Protein AF-A0A8S3J493-F1 (afdb_monomer_lite)

pLDDT: mean 73.33, std 16.97, range [24.48, 92.94]

Sequence (224 aa):
ELPTYNHQNNSNTEHECLQCDEYFSLINILFYLLFDLIEYDICEIYDKKTYRSTLIEEDYFNQFIRRKTIQTNNFDSIKLVIYLIELIELHRSKCHSKKEIFHLNENQIFHSIENFLQHIILKANDLNKERISICLNVMELCLLFVKEKEACIQQMALFLAKLCEENSTYLHLFLFDENLLPDIRLLLINELVWKKFNIKFASTANVIEFFDHIEVKELLFVIK

Foldseek 3Di:
DQPLDQVVPPDPDDDDDPVLVVLLVVLVLLLQVLLQLLCCQLLVVPVDDDGSHPVCVDPVNVVVSVVCVVDDRDCVVNVVSLVVNVVSVVSSVSHDDDDQRDPDDLVVSLVSLLVSLVSLVVDPDPCSLVSNLSSLLVLVVSLVRDDPSVVSLLVLLLSLLVVCVVPVVCVCSALPRPSHDLSSNVSNVVSCVVVVNDDDDPDPVSVCVSCVPPPDPDDDDDDD

Organism: NCBI:txid392030

Structure (mmCIF, N/CA/C/O backbone):
data_AF-A0A8S3J493-F1
#
_entry.id   AF-A0A8S3J493-F1
#
loop_
_atom_site.group_PDB
_atom_site.id
_atom_site.type_symbol
_atom_site.label_atom_id
_atom_site.label_alt_id
_atom_site.label_comp_id
_atom_site.label_asym_id
_atom_site.label_entity_id
_atom_site.label_seq_id
_atom_site.pdbx_PDB_ins_code
_atom_site.Cartn_x
_atom_site.Cartn_y
_atom_site.Cartn_z
_atom_site.occupancy
_atom_site.B_iso_or_equiv
_atom_site.auth_seq_id
_atom_site.auth_comp_id
_atom_site.auth_asym_id
_atom_site.auth_atom_id
_atom_site.pdbx_PDB_model_num
ATOM 1 N N . GLU A 1 1 ? -2.120 -3.137 -28.895 1.00 31.14 1 GLU A N 1
ATOM 2 C CA . GLU A 1 1 ? -1.601 -4.503 -28.685 1.00 31.14 1 GLU A CA 1
ATOM 3 C C . GLU A 1 1 ? -0.285 -4.379 -27.939 1.00 31.14 1 GLU A C 1
ATOM 5 O O . GLU A 1 1 ? 0.588 -3.658 -28.406 1.00 31.14 1 GLU A O 1
ATOM 10 N N . LEU A 1 2 ? -0.176 -4.950 -26.737 1.00 33.41 2 LEU A N 1
ATOM 11 C CA . LEU A 1 2 ? 1.106 -4.980 -26.030 1.00 33.41 2 LEU A CA 1
ATOM 12 C C . LEU A 1 2 ? 2.021 -5.973 -26.762 1.00 33.41 2 LEU A C 1
ATOM 14 O O . LEU A 1 2 ? 1.567 -7.085 -27.041 1.00 33.41 2 LEU A O 1
ATOM 18 N N . PRO A 1 3 ? 3.266 -5.604 -27.101 1.00 39.00 3 PRO A N 1
ATOM 19 C CA . PRO A 1 3 ? 4.121 -6.442 -27.929 1.00 39.00 3 PRO A CA 1
ATOM 20 C C . PRO A 1 3 ? 4.446 -7.736 -27.176 1.00 39.00 3 PRO A C 1
ATOM 22 O O . PRO A 1 3 ? 5.176 -7.716 -26.195 1.00 39.00 3 PRO A O 1
ATOM 25 N N . THR A 1 4 ? 3.918 -8.879 -27.613 1.00 42.81 4 THR A N 1
ATOM 26 C CA . THR A 1 4 ? 4.254 -10.223 -27.100 1.00 42.81 4 THR A CA 1
ATOM 27 C C . THR A 1 4 ? 5.627 -10.680 -27.603 1.00 42.81 4 THR A C 1
ATOM 29 O O . THR A 1 4 ? 5.788 -11.800 -28.088 1.00 42.81 4 THR A O 1
ATOM 32 N N . TYR A 1 5 ? 6.606 -9.778 -27.597 1.00 48.00 5 TYR A N 1
ATOM 33 C CA . TYR A 1 5 ? 7.904 -10.014 -28.203 1.00 48.00 5 TYR A CA 1
ATOM 34 C C . TYR A 1 5 ? 8.687 -10.975 -27.304 1.00 48.00 5 TYR A C 1
ATOM 36 O O . TYR A 1 5 ? 9.151 -10.606 -26.232 1.00 48.00 5 TYR A O 1
ATOM 44 N N . ASN A 1 6 ? 8.837 -12.229 -27.729 1.00 47.62 6 ASN A N 1
ATOM 45 C CA . ASN A 1 6 ? 9.866 -13.097 -27.167 1.00 47.62 6 ASN A CA 1
ATOM 46 C C . ASN A 1 6 ? 11.219 -12.462 -27.516 1.00 47.62 6 ASN A C 1
ATOM 48 O O . ASN A 1 6 ? 11.681 -12.561 -28.653 1.00 47.62 6 ASN A O 1
ATOM 52 N N . HIS A 1 7 ? 11.857 -11.795 -26.553 1.00 53.34 7 HIS A N 1
ATOM 53 C CA . HIS A 1 7 ? 13.115 -11.056 -26.739 1.00 53.34 7 HIS A CA 1
ATOM 54 C C . HIS A 1 7 ? 14.352 -11.960 -26.944 1.00 53.34 7 HIS A C 1
ATOM 56 O O . HIS A 1 7 ? 15.486 -11.508 -26.809 1.00 53.34 7 HIS A O 1
ATOM 62 N N . GLN A 1 8 ? 14.156 -13.226 -27.330 1.00 49.25 8 GLN A N 1
ATOM 63 C CA . GLN A 1 8 ? 15.213 -14.223 -27.527 1.00 49.25 8 GLN A CA 1
ATOM 64 C C . GLN A 1 8 ? 16.168 -13.906 -28.690 1.00 49.25 8 GLN A C 1
ATOM 66 O O . GLN A 1 8 ? 17.255 -14.467 -28.745 1.00 49.25 8 GLN A O 1
ATOM 71 N N . ASN A 1 9 ? 15.812 -12.993 -29.601 1.00 44.09 9 ASN A N 1
ATOM 72 C CA . ASN A 1 9 ? 16.600 -12.741 -30.815 1.00 44.09 9 ASN A CA 1
ATOM 73 C C . ASN A 1 9 ? 17.610 -11.586 -30.721 1.00 44.09 9 ASN A C 1
ATOM 75 O O . ASN A 1 9 ? 18.335 -11.358 -31.684 1.00 44.09 9 ASN A O 1
ATOM 79 N N . ASN A 1 10 ? 17.704 -10.890 -29.581 1.00 44.66 10 ASN A N 1
ATOM 80 C CA . ASN A 1 10 ? 18.718 -9.847 -29.357 1.00 44.66 10 ASN A CA 1
ATOM 81 C C . ASN A 1 10 ? 19.823 -10.293 -28.382 1.00 44.66 10 ASN A C 1
ATOM 83 O O . ASN A 1 10 ? 20.535 -9.459 -27.828 1.00 44.66 10 ASN A O 1
ATOM 87 N N . SER A 1 11 ? 19.987 -11.602 -28.162 1.00 44.09 11 SER A N 1
ATOM 88 C CA . SER A 1 11 ? 21.056 -12.141 -27.321 1.00 44.09 11 SER A CA 1
ATOM 89 C C . SER A 1 11 ? 22.368 -12.251 -28.100 1.00 44.09 11 SER A C 1
ATOM 91 O O . SER A 1 11 ? 22.789 -13.341 -28.494 1.00 44.09 11 SER A O 1
ATOM 93 N N . ASN A 1 12 ? 23.050 -11.127 -28.294 1.00 41.56 12 ASN A N 1
ATOM 94 C CA . ASN A 1 12 ? 24.500 -11.185 -28.400 1.00 41.56 12 ASN A CA 1
ATOM 95 C C . ASN A 1 12 ? 25.038 -11.233 -26.967 1.00 41.56 12 ASN A C 1
ATOM 97 O O . ASN A 1 12 ? 24.948 -10.246 -26.249 1.00 41.56 12 ASN A O 1
ATOM 101 N N . THR A 1 13 ? 25.565 -12.400 -26.578 1.00 42.59 13 THR A N 1
ATOM 102 C CA . THR A 1 13 ? 26.434 -12.639 -25.406 1.00 42.59 13 THR A CA 1
ATOM 103 C C . THR A 1 13 ? 25.872 -12.254 -24.032 1.00 42.59 13 THR A C 1
ATOM 105 O O . THR A 1 13 ? 25.928 -11.090 -23.688 1.00 42.59 13 THR A O 1
ATOM 108 N N . GLU A 1 14 ? 25.417 -13.238 -23.242 1.00 47.53 14 GLU A N 1
ATOM 109 C CA . GLU A 1 14 ? 25.361 -13.320 -21.754 1.00 47.53 14 GLU A CA 1
ATOM 110 C C . GLU A 1 14 ? 25.018 -12.102 -20.851 1.00 47.53 14 GLU A C 1
ATOM 112 O O . GLU A 1 14 ? 24.881 -12.285 -19.645 1.00 47.53 14 GLU A O 1
ATOM 117 N N . HIS A 1 15 ? 24.766 -10.895 -21.346 1.00 48.38 15 HIS A N 1
ATOM 118 C CA . HIS A 1 15 ? 24.596 -9.699 -20.530 1.00 48.38 15 HIS A CA 1
ATOM 119 C C . HIS A 1 15 ? 23.489 -8.790 -21.085 1.00 48.38 15 HIS A C 1
ATOM 121 O O . HIS A 1 15 ? 23.549 -8.326 -22.214 1.00 48.38 15 HIS A O 1
ATOM 127 N N . GLU A 1 16 ? 22.493 -8.569 -20.220 1.00 51.97 16 GLU A N 1
ATOM 128 C CA . GLU A 1 16 ? 21.589 -7.406 -20.136 1.00 51.97 16 GLU A CA 1
ATOM 129 C C . GLU A 1 16 ? 20.671 -7.094 -21.338 1.00 51.97 16 GLU A C 1
ATOM 131 O O . GLU A 1 16 ? 21.074 -6.692 -22.424 1.00 51.97 16 GLU A O 1
ATOM 136 N N . CYS A 1 17 ? 19.361 -7.258 -21.115 1.00 60.38 17 CYS A N 1
ATOM 137 C CA . CYS A 1 17 ? 18.324 -6.851 -22.057 1.00 60.38 17 CYS A CA 1
ATOM 138 C C . CYS A 1 17 ? 17.954 -5.387 -21.784 1.00 60.38 17 CYS A C 1
ATOM 140 O O . CYS A 1 17 ? 17.287 -5.109 -20.792 1.00 60.38 17 CYS A O 1
ATOM 142 N N . LEU A 1 18 ? 18.311 -4.484 -22.702 1.00 62.09 18 LEU A N 1
ATOM 143 C CA . LEU A 1 18 ? 18.031 -3.040 -22.613 1.00 62.09 18 LEU A CA 1
ATOM 144 C C . LEU A 1 18 ? 16.560 -2.712 -22.283 1.00 62.09 18 LEU A C 1
ATOM 146 O O . LEU A 1 18 ? 16.281 -1.810 -21.503 1.00 62.09 18 LEU A O 1
ATOM 150 N N . GLN A 1 19 ? 15.607 -3.472 -22.831 1.00 64.06 19 GLN A N 1
ATOM 151 C CA . GLN A 1 19 ? 14.174 -3.270 -22.564 1.00 64.06 19 GLN A CA 1
ATOM 152 C C . GLN A 1 19 ? 13.766 -3.706 -21.147 1.00 64.06 19 GLN A C 1
ATOM 154 O O . GLN A 1 19 ? 12.846 -3.136 -20.565 1.00 64.06 19 GLN A O 1
ATOM 159 N N . CYS A 1 20 ? 14.463 -4.678 -20.551 1.00 64.38 20 CYS A N 1
ATOM 160 C CA . CYS A 1 20 ? 14.268 -5.027 -19.143 1.00 64.38 20 CYS A CA 1
ATOM 161 C C . CYS A 1 20 ? 14.754 -3.905 -18.213 1.00 64.38 20 CYS A C 1
ATOM 163 O O . CYS A 1 20 ? 14.105 -3.651 -17.198 1.00 64.38 20 CYS A O 1
ATOM 165 N N . ASP A 1 21 ? 15.833 -3.211 -18.580 1.00 67.50 21 ASP A N 1
ATOM 166 C CA . ASP A 1 21 ? 16.354 -2.066 -17.822 1.00 67.50 21 ASP A CA 1
ATOM 167 C C . ASP A 1 21 ? 15.419 -0.843 -17.928 1.00 67.50 21 ASP A C 1
ATOM 169 O O . ASP A 1 21 ? 15.235 -0.094 -16.965 1.00 67.50 21 ASP A O 1
ATOM 173 N N . GLU A 1 22 ? 14.739 -0.674 -19.067 1.00 74.69 22 GLU A N 1
ATOM 174 C CA . GLU A 1 22 ? 13.685 0.334 -19.237 1.00 74.69 22 GLU A CA 1
ATOM 175 C C . GLU A 1 22 ? 12.462 0.049 -18.349 1.00 74.69 22 GLU A C 1
ATOM 177 O O . GLU A 1 22 ? 11.992 0.952 -17.651 1.00 74.69 22 GLU A O 1
ATOM 182 N N . TYR A 1 23 ? 11.972 -1.200 -18.302 1.00 77.06 23 TYR A N 1
ATOM 183 C CA . TYR A 1 23 ? 10.888 -1.585 -17.383 1.00 77.06 23 TYR A CA 1
ATOM 184 C C . TYR A 1 23 ? 11.272 -1.364 -15.925 1.00 77.06 23 TYR A C 1
ATOM 186 O O . TYR A 1 23 ? 10.460 -0.890 -15.130 1.00 77.06 23 TYR A O 1
ATOM 194 N N . PHE A 1 24 ? 12.515 -1.691 -15.586 1.00 76.19 24 PHE A N 1
ATOM 195 C CA . PHE A 1 24 ? 13.071 -1.484 -14.262 1.00 76.19 24 PHE A CA 1
ATOM 196 C C . PHE A 1 24 ? 13.031 -0.002 -13.852 1.00 76.19 24 PHE A C 1
ATOM 198 O O . PHE A 1 24 ? 12.500 0.346 -12.795 1.00 76.19 24 PHE A O 1
ATOM 205 N N . SER A 1 25 ? 13.559 0.886 -14.697 1.00 79.81 25 SER A N 1
ATOM 206 C CA . SER A 1 25 ? 13.574 2.329 -14.432 1.00 79.81 25 SER A CA 1
ATOM 207 C C . SER A 1 25 ? 12.153 2.885 -14.295 1.00 79.81 25 SER A C 1
ATOM 209 O O . SER A 1 25 ? 11.841 3.609 -13.346 1.00 79.81 25 SER A O 1
ATOM 211 N N . LEU A 1 26 ? 11.256 2.460 -15.190 1.00 84.50 26 LEU A N 1
ATOM 212 C CA . LEU A 1 26 ? 9.867 2.899 -15.207 1.00 84.50 26 LEU A CA 1
ATOM 213 C C . LEU A 1 26 ? 9.105 2.484 -13.941 1.00 84.50 26 LEU A C 1
ATOM 215 O O . LEU A 1 26 ? 8.405 3.311 -13.361 1.00 84.50 26 LEU A O 1
ATOM 219 N N . ILE A 1 27 ? 9.271 1.242 -13.471 1.00 85.00 27 ILE A N 1
ATOM 220 C CA . ILE A 1 27 ? 8.643 0.767 -12.227 1.00 85.00 27 ILE A CA 1
ATOM 221 C C . ILE A 1 27 ? 9.075 1.631 -11.034 1.00 85.00 27 ILE A C 1
ATOM 223 O O . ILE A 1 27 ? 8.221 2.059 -10.259 1.00 85.00 27 ILE A O 1
ATOM 227 N N . ASN A 1 28 ? 10.367 1.950 -10.899 1.00 85.25 28 ASN A N 1
ATOM 228 C CA . ASN A 1 28 ? 10.846 2.780 -9.786 1.00 85.25 28 ASN A CA 1
ATOM 229 C C . ASN A 1 28 ? 10.252 4.197 -9.821 1.00 85.25 28 ASN A C 1
ATOM 231 O O . ASN A 1 28 ? 9.813 4.710 -8.791 1.00 85.25 28 ASN A O 1
ATOM 235 N N . ILE A 1 29 ? 10.187 4.815 -11.004 1.00 87.31 29 ILE A N 1
ATOM 236 C CA . ILE A 1 29 ? 9.569 6.137 -11.186 1.00 87.31 29 ILE A CA 1
ATOM 237 C C . ILE A 1 29 ? 8.088 6.103 -10.785 1.00 87.31 29 ILE A C 1
ATOM 239 O O . ILE A 1 29 ? 7.609 7.018 -10.109 1.00 87.31 29 ILE A O 1
ATOM 243 N N . LEU A 1 30 ? 7.371 5.043 -11.169 1.00 90.06 30 LEU A N 1
ATOM 244 C CA . LEU A 1 30 ? 5.959 4.872 -10.840 1.00 90.06 30 LEU A CA 1
ATOM 245 C C . LEU A 1 30 ? 5.731 4.626 -9.347 1.00 90.06 30 LEU A C 1
ATOM 247 O O . LEU A 1 30 ? 4.798 5.200 -8.797 1.00 90.06 30 LEU A O 1
ATOM 251 N N . PHE A 1 31 ? 6.583 3.859 -8.662 1.00 90.56 31 PHE A N 1
ATOM 252 C CA . PHE A 1 31 ? 6.486 3.700 -7.205 1.00 90.56 31 PHE A CA 1
ATOM 253 C C . PHE A 1 31 ? 6.774 5.002 -6.456 1.00 90.56 31 PHE A C 1
ATOM 255 O O . PHE A 1 31 ? 6.063 5.332 -5.508 1.00 90.56 31 PHE A O 1
ATOM 262 N N . TYR A 1 32 ? 7.756 5.792 -6.898 1.00 90.38 32 TYR A N 1
ATOM 263 C CA . TYR A 1 32 ? 7.973 7.120 -6.325 1.00 90.38 32 TYR A CA 1
ATOM 264 C C . TYR A 1 32 ? 6.779 8.045 -6.545 1.00 90.38 32 TYR A C 1
ATOM 266 O O . TYR A 1 32 ? 6.365 8.730 -5.610 1.00 90.38 32 TYR A O 1
ATOM 274 N N . LEU A 1 33 ? 6.194 8.029 -7.747 1.00 90.88 33 LEU A N 1
ATOM 275 C CA . LEU A 1 33 ? 4.974 8.780 -8.034 1.00 90.88 33 LEU A CA 1
ATOM 276 C C . LEU A 1 33 ? 3.822 8.311 -7.138 1.00 90.88 33 LEU A C 1
ATOM 278 O O . LEU A 1 33 ? 3.127 9.137 -6.557 1.00 90.88 33 LEU A O 1
ATOM 282 N N . LEU A 1 34 ? 3.650 6.999 -6.980 1.00 92.56 34 LEU A N 1
ATOM 283 C CA . LEU A 1 34 ? 2.621 6.400 -6.138 1.00 92.56 34 LEU A CA 1
ATOM 284 C C . LEU A 1 34 ? 2.755 6.849 -4.679 1.00 92.56 34 LEU A C 1
ATOM 286 O O . LEU A 1 34 ? 1.776 7.298 -4.092 1.00 92.56 34 LEU A O 1
ATOM 290 N N . PHE A 1 35 ? 3.956 6.788 -4.102 1.00 92.25 35 PHE A N 1
ATOM 291 C CA . PHE A 1 35 ? 4.201 7.225 -2.723 1.00 92.25 35 PHE A CA 1
ATOM 292 C C . PHE A 1 35 ? 3.969 8.719 -2.535 1.00 92.25 35 PHE A C 1
ATOM 294 O O . PHE A 1 35 ? 3.393 9.134 -1.532 1.00 92.25 35 PHE A O 1
ATOM 301 N N . ASP A 1 36 ? 4.363 9.532 -3.509 1.00 90.00 36 ASP A N 1
ATOM 302 C CA . ASP A 1 36 ? 4.110 10.965 -3.458 1.00 90.00 36 ASP A CA 1
ATOM 303 C C . ASP A 1 36 ? 2.620 11.304 -3.561 1.00 90.00 36 ASP A C 1
ATOM 305 O O . ASP A 1 36 ? 2.148 12.183 -2.840 1.00 90.00 36 ASP A O 1
ATOM 309 N N . LEU A 1 37 ? 1.874 10.589 -4.408 1.00 89.12 37 LEU A N 1
ATOM 310 C CA . LEU A 1 37 ? 0.423 10.722 -4.506 1.00 89.12 37 LEU A CA 1
ATOM 311 C C . LEU A 1 37 ? -0.274 10.241 -3.234 1.00 89.12 37 LEU A C 1
ATOM 313 O O . LEU A 1 37 ? -1.229 10.876 -2.813 1.00 89.12 37 LEU A O 1
ATOM 317 N N . ILE A 1 38 ? 0.193 9.176 -2.579 1.00 91.12 38 ILE A N 1
ATOM 318 C CA . ILE A 1 38 ? -0.368 8.731 -1.294 1.00 91.12 38 ILE A CA 1
ATOM 319 C C . ILE A 1 38 ? -0.135 9.790 -0.214 1.00 91.12 38 ILE A C 1
ATOM 321 O O . ILE A 1 38 ? -1.069 10.155 0.498 1.00 91.12 38 ILE A O 1
ATOM 325 N N . GLU A 1 39 ? 1.072 10.341 -0.098 1.00 89.44 39 GLU A N 1
ATOM 326 C CA . GLU A 1 39 ? 1.326 11.419 0.866 1.00 89.44 39 GLU A CA 1
ATOM 327 C C . GLU A 1 39 ? 0.429 12.631 0.615 1.00 89.44 39 GLU A C 1
ATOM 329 O O . GLU A 1 39 ? -0.121 13.205 1.555 1.00 89.44 39 GLU A O 1
ATOM 334 N N . TYR A 1 40 ? 0.244 12.998 -0.650 1.00 85.31 40 TYR A N 1
ATOM 335 C CA . TYR A 1 40 ? -0.552 14.156 -1.018 1.00 85.31 40 TYR A CA 1
ATOM 336 C C . TYR A 1 40 ? -2.067 13.913 -0.898 1.00 85.31 40 TYR A C 1
ATOM 338 O O . TYR A 1 40 ? -2.759 14.691 -0.254 1.00 85.31 40 TYR A O 1
ATOM 346 N N . ASP A 1 41 ? -2.596 12.841 -1.488 1.00 82.00 41 ASP A N 1
ATOM 347 C CA . ASP A 1 41 ? -4.039 12.583 -1.616 1.00 82.00 41 ASP A CA 1
ATOM 348 C C . ASP A 1 41 ? -4.635 11.827 -0.422 1.00 82.00 41 ASP A C 1
ATOM 350 O O . ASP A 1 41 ? -5.795 12.036 -0.066 1.00 82.00 41 ASP A O 1
ATOM 354 N N . ILE A 1 42 ? -3.870 10.908 0.171 1.00 87.31 42 ILE A N 1
ATOM 355 C CA . ILE A 1 42 ? -4.347 10.017 1.239 1.00 87.31 42 ILE A CA 1
ATOM 356 C C . ILE A 1 42 ? -3.965 10.592 2.602 1.00 87.31 42 ILE A C 1
ATOM 358 O O . ILE A 1 42 ? -4.807 10.691 3.498 1.00 87.31 42 ILE A O 1
ATOM 362 N N . CYS A 1 43 ? -2.703 11.003 2.753 1.00 87.50 43 CYS A N 1
ATOM 363 C CA . CYS A 1 43 ? -2.197 11.582 3.996 1.00 87.50 43 CYS A CA 1
ATOM 364 C C . CYS A 1 43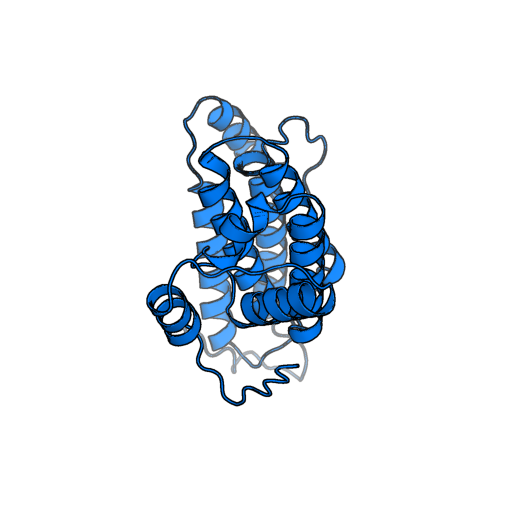 ? -2.452 13.095 4.088 1.00 87.50 43 CYS A C 1
ATOM 366 O O . CYS A 1 43 ? -2.334 13.656 5.177 1.00 87.50 43 CYS A O 1
ATOM 368 N N . GLU A 1 44 ? -2.854 13.749 2.991 1.00 83.25 44 GLU A N 1
ATOM 369 C CA . GLU A 1 44 ? -3.135 15.193 2.889 1.00 83.25 44 GLU A CA 1
ATOM 370 C C . GLU A 1 44 ? -1.943 16.071 3.322 1.00 83.25 44 GLU A C 1
ATOM 372 O O . GLU A 1 44 ? -2.102 17.080 4.015 1.00 83.25 44 GLU A O 1
ATOM 377 N N . ILE A 1 45 ? -0.728 15.661 2.954 1.00 84.00 45 ILE A N 1
ATOM 378 C CA . ILE A 1 45 ? 0.518 16.393 3.211 1.00 84.00 45 ILE A CA 1
ATOM 379 C C . ILE A 1 45 ? 0.729 17.393 2.065 1.00 84.00 45 ILE A C 1
ATOM 381 O O . ILE A 1 45 ? 1.469 17.152 1.110 1.00 84.00 45 ILE A O 1
ATOM 385 N N . TYR A 1 46 ? 0.017 18.518 2.134 1.00 77.38 46 TYR A N 1
ATOM 386 C CA . TYR A 1 46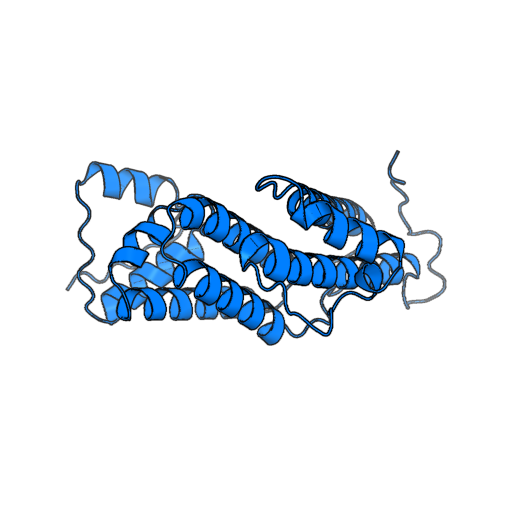 ? -0.025 19.515 1.056 1.00 77.38 46 TYR A CA 1
ATOM 387 C C . TYR A 1 46 ? 1.156 20.496 1.048 1.00 77.38 46 TYR A C 1
ATOM 389 O O . TYR A 1 46 ? 1.397 21.162 0.044 1.00 77.38 46 TYR A O 1
ATOM 397 N N . ASP A 1 47 ? 1.890 20.609 2.153 1.00 75.12 47 ASP A N 1
ATOM 398 C CA . ASP A 1 47 ? 3.013 21.534 2.356 1.00 75.12 47 ASP A CA 1
ATOM 399 C C . ASP A 1 47 ? 4.379 20.930 1.986 1.00 75.12 47 ASP A C 1
ATOM 401 O O . ASP A 1 47 ? 5.442 21.479 2.300 1.00 75.12 47 ASP A O 1
ATOM 405 N N . LYS A 1 48 ? 4.357 19.800 1.279 1.00 75.38 48 LYS A N 1
ATOM 406 C CA . LYS A 1 48 ? 5.547 19.087 0.835 1.00 75.38 48 LYS A CA 1
ATOM 407 C C . LYS A 1 48 ? 6.393 19.936 -0.117 1.00 75.38 48 LYS A C 1
ATOM 409 O O . LYS A 1 48 ? 5.926 20.418 -1.146 1.00 75.38 48 LYS A O 1
ATOM 414 N N . LYS A 1 49 ? 7.674 20.094 0.232 1.00 73.19 49 LYS A N 1
ATOM 415 C CA . LYS A 1 49 ? 8.637 20.928 -0.513 1.00 73.19 49 LYS A CA 1
ATOM 416 C C . LYS A 1 49 ? 9.374 20.187 -1.626 1.00 73.19 49 LYS A C 1
ATOM 418 O O . LYS A 1 49 ? 9.871 20.829 -2.542 1.00 73.19 49 LYS A O 1
ATOM 423 N N . THR A 1 50 ? 9.484 18.868 -1.516 1.00 80.88 50 THR A N 1
ATOM 424 C CA . THR A 1 50 ? 10.298 18.029 -2.404 1.00 80.88 50 THR A CA 1
ATOM 425 C C . THR A 1 50 ? 9.584 16.712 -2.642 1.00 80.88 50 THR A C 1
ATOM 427 O O . THR A 1 50 ? 9.258 16.021 -1.676 1.00 80.88 50 THR A O 1
ATOM 430 N N . TYR A 1 51 ? 9.353 16.368 -3.905 1.00 84.94 51 TYR A N 1
ATOM 431 C CA . TYR A 1 51 ? 8.770 15.095 -4.322 1.00 84.94 51 TYR A CA 1
ATOM 432 C C . TYR A 1 51 ? 9.875 14.065 -4.586 1.00 84.94 51 TYR A C 1
ATOM 434 O O . TYR A 1 51 ? 10.999 14.430 -4.918 1.00 84.94 51 TYR A O 1
ATOM 442 N N . ARG A 1 52 ? 9.581 12.777 -4.375 1.00 87.12 52 ARG A N 1
ATOM 443 C CA . ARG A 1 52 ? 10.487 11.676 -4.738 1.00 87.12 52 ARG A CA 1
ATOM 444 C C . ARG A 1 52 ? 10.492 11.477 -6.253 1.00 87.12 52 ARG A C 1
ATOM 446 O O . ARG A 1 52 ? 11.522 11.166 -6.839 1.00 87.12 52 ARG A O 1
ATOM 453 N N . SER A 1 53 ? 9.321 11.616 -6.869 1.00 85.62 53 SER A N 1
ATOM 454 C CA . SER A 1 53 ? 9.111 11.455 -8.295 1.00 85.62 53 SER A CA 1
ATOM 455 C C . SER A 1 53 ? 9.529 12.708 -9.044 1.00 85.62 53 SER A C 1
ATOM 457 O O . SER A 1 53 ? 8.980 13.791 -8.836 1.00 85.62 53 SER A O 1
ATOM 459 N N . THR A 1 54 ? 10.432 12.524 -9.999 1.00 82.44 54 THR A N 1
ATOM 460 C CA . THR A 1 54 ? 10.814 13.561 -10.959 1.00 82.44 54 THR A CA 1
ATOM 461 C C . THR A 1 54 ? 9.658 13.958 -11.877 1.00 82.44 54 THR A C 1
ATOM 463 O O . THR A 1 54 ? 9.647 15.075 -12.380 1.00 82.44 54 THR A O 1
ATOM 466 N N . LEU A 1 55 ? 8.651 13.090 -12.057 1.00 81.75 55 LEU A N 1
ATOM 467 C CA . LEU A 1 55 ? 7.476 13.397 -12.878 1.00 81.75 55 LEU A CA 1
ATOM 468 C C . LEU A 1 55 ? 6.661 14.553 -12.293 1.00 81.75 55 LEU A C 1
ATOM 470 O O . LEU A 1 55 ? 6.090 15.335 -13.043 1.00 81.75 55 LEU A O 1
ATOM 474 N N . ILE A 1 56 ? 6.619 14.699 -10.964 1.00 77.19 56 ILE A N 1
ATOM 475 C CA . ILE A 1 56 ? 5.849 15.773 -10.322 1.00 77.19 56 ILE A CA 1
ATOM 476 C C . ILE A 1 56 ? 6.500 17.144 -10.531 1.00 77.19 56 ILE A C 1
ATOM 478 O O . ILE A 1 56 ? 5.804 18.158 -10.584 1.00 77.19 56 ILE A O 1
ATOM 482 N N . GLU A 1 57 ? 7.821 17.184 -10.692 1.00 70.00 57 GLU A N 1
ATOM 483 C CA . GLU A 1 57 ? 8.556 18.426 -10.929 1.00 70.00 57 GLU A CA 1
ATOM 484 C C . GLU A 1 57 ? 8.277 19.020 -12.322 1.00 70.00 57 GLU A C 1
ATOM 486 O O . GLU A 1 57 ? 8.568 20.193 -12.557 1.00 70.00 57 GLU A O 1
ATOM 491 N N . GLU A 1 58 ? 7.634 18.271 -13.222 1.00 69.25 58 GLU A N 1
ATOM 492 C CA . GLU A 1 58 ? 7.194 18.771 -14.521 1.00 69.25 58 GLU A CA 1
ATOM 493 C C . GLU A 1 58 ? 5.995 19.731 -14.404 1.00 69.25 58 GLU A C 1
ATOM 495 O O . GLU A 1 58 ? 5.055 19.524 -13.629 1.00 69.25 58 GLU A O 1
ATOM 500 N N . ASP A 1 59 ? 5.975 20.779 -15.237 1.00 65.31 59 ASP A N 1
ATOM 501 C CA . ASP A 1 59 ? 4.920 21.807 -15.240 1.00 65.31 59 ASP A CA 1
ATOM 502 C C . ASP A 1 59 ? 3.506 21.225 -15.384 1.00 65.31 59 ASP A C 1
ATOM 504 O O . ASP A 1 59 ? 2.547 21.752 -14.809 1.00 65.31 59 ASP A O 1
ATOM 508 N N . TYR A 1 60 ? 3.366 20.128 -16.132 1.00 68.31 60 TYR A N 1
ATOM 509 C CA . TYR A 1 60 ? 2.094 19.435 -16.310 1.00 68.31 60 TYR A CA 1
ATOM 510 C C . TYR A 1 60 ? 1.574 18.838 -14.995 1.00 68.31 60 TYR A C 1
ATOM 512 O O . TYR A 1 60 ? 0.428 19.094 -14.617 1.00 68.31 60 TYR A O 1
ATOM 520 N N . PHE A 1 61 ? 2.409 18.092 -14.268 1.00 69.12 61 PHE A N 1
ATOM 521 C CA . PHE A 1 61 ? 2.011 17.458 -13.012 1.00 69.12 61 PHE A CA 1
ATOM 522 C C . PHE A 1 61 ? 1.847 18.476 -11.884 1.00 69.12 61 PHE A C 1
ATOM 524 O O . PHE A 1 61 ? 0.887 18.393 -11.119 1.00 69.12 61 PHE A O 1
ATOM 531 N N . ASN A 1 62 ? 2.687 19.510 -11.840 1.00 70.56 62 ASN A N 1
ATOM 532 C CA . ASN A 1 62 ? 2.494 20.634 -10.927 1.00 70.56 62 ASN A CA 1
ATOM 533 C C . ASN A 1 62 ? 1.136 21.320 -11.143 1.00 70.56 62 ASN A C 1
ATOM 535 O O . ASN A 1 62 ? 0.437 21.650 -10.182 1.00 70.56 62 ASN A O 1
ATOM 539 N N . GLN A 1 63 ? 0.720 21.519 -12.398 1.00 70.38 63 GLN A N 1
ATOM 540 C CA . GLN A 1 63 ? -0.616 22.035 -12.700 1.00 70.38 63 GLN A CA 1
ATOM 541 C C . GLN A 1 63 ? -1.723 21.042 -12.342 1.00 70.38 63 GLN A C 1
ATOM 543 O O . GLN A 1 63 ? -2.760 21.470 -11.837 1.00 70.38 63 GLN A O 1
ATOM 548 N N . PHE A 1 64 ? -1.519 19.747 -12.583 1.00 71.00 64 PHE A N 1
ATOM 549 C CA . PHE A 1 64 ? -2.461 18.695 -12.208 1.00 71.00 64 PHE A CA 1
ATOM 550 C C . PHE A 1 64 ? -2.732 18.700 -10.697 1.00 71.00 64 PHE A C 1
ATOM 552 O O . PHE A 1 64 ? -3.883 18.848 -10.289 1.00 71.00 64 PHE A O 1
ATOM 559 N N . ILE A 1 65 ? -1.679 18.671 -9.873 1.00 69.75 65 ILE A N 1
ATOM 560 C CA . ILE A 1 65 ? -1.768 18.736 -8.407 1.00 69.75 65 ILE A CA 1
ATOM 561 C C . ILE A 1 65 ? -2.458 20.034 -7.965 1.00 69.75 65 ILE A C 1
ATOM 563 O O . ILE A 1 65 ? -3.415 20.005 -7.189 1.00 69.75 65 ILE A O 1
ATOM 567 N N . ARG A 1 66 ? -2.051 21.186 -8.521 1.00 69.31 66 ARG A N 1
ATOM 568 C CA . ARG A 1 66 ? -2.663 22.488 -8.196 1.00 69.31 66 ARG A CA 1
ATOM 569 C C . ARG A 1 66 ? -4.153 22.537 -8.527 1.00 69.31 66 ARG A C 1
ATOM 571 O O . ARG A 1 66 ? -4.918 23.089 -7.744 1.00 69.31 66 ARG A O 1
ATOM 578 N N . ARG A 1 67 ? -4.585 21.960 -9.652 1.00 66.50 67 ARG A N 1
ATOM 579 C CA . ARG A 1 67 ? -6.007 21.907 -10.039 1.00 66.50 67 ARG A CA 1
ATOM 580 C C . ARG A 1 67 ? -6.801 20.925 -9.179 1.00 66.50 67 ARG A C 1
ATOM 582 O O . ARG A 1 67 ? -7.989 21.149 -8.967 1.00 66.50 67 ARG A O 1
ATOM 589 N N . LYS A 1 68 ? -6.160 19.877 -8.657 1.00 63.44 68 LYS A N 1
ATOM 590 C CA . LYS A 1 68 ? -6.811 18.852 -7.834 1.00 63.44 68 LYS A CA 1
ATOM 591 C C . LYS A 1 68 ? -7.239 19.36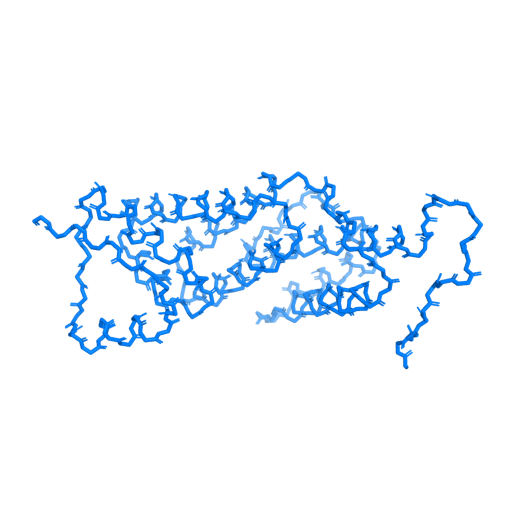0 -6.458 1.00 63.44 68 LYS A C 1
ATOM 593 O O . LYS A 1 68 ? -8.265 18.910 -5.967 1.00 63.44 68 LYS A O 1
ATOM 598 N N . THR A 1 69 ? -6.567 20.375 -5.901 1.00 56.12 69 THR A N 1
ATOM 599 C CA . THR A 1 69 ? -7.031 21.066 -4.672 1.00 56.12 69 THR A CA 1
ATOM 600 C C . THR A 1 69 ? -8.464 21.615 -4.772 1.00 56.12 69 THR A C 1
ATOM 602 O O . THR A 1 69 ? -9.065 21.961 -3.759 1.00 56.12 69 THR A O 1
ATOM 605 N N . ILE A 1 70 ? -9.025 21.677 -5.986 1.00 55.25 70 ILE A N 1
ATOM 606 C CA . ILE A 1 70 ? -10.353 22.207 -6.299 1.00 55.25 70 ILE A CA 1
ATOM 607 C C . ILE A 1 70 ? -11.392 21.076 -6.512 1.00 55.25 70 ILE A C 1
ATOM 609 O O . ILE A 1 70 ? -12.588 21.358 -6.568 1.00 55.25 70 ILE A O 1
ATOM 613 N N . GLN A 1 71 ? -10.992 19.797 -6.602 1.00 52.62 71 GLN A N 1
ATOM 614 C CA . GLN A 1 71 ? -11.898 18.665 -6.866 1.00 52.62 71 GLN A CA 1
ATOM 615 C C . GLN A 1 71 ? -11.979 17.655 -5.708 1.00 52.62 71 GLN A C 1
ATOM 617 O O . GLN A 1 71 ? -11.010 17.372 -5.014 1.00 52.62 71 GLN A O 1
ATOM 622 N N . THR A 1 72 ? -13.185 17.116 -5.520 1.00 55.19 72 THR A N 1
ATOM 623 C CA . THR A 1 72 ? -13.609 16.179 -4.470 1.00 55.19 72 THR A CA 1
ATOM 624 C C . THR A 1 72 ? -12.811 14.875 -4.440 1.00 55.19 72 THR A C 1
ATOM 626 O O . THR A 1 72 ? -12.557 14.306 -5.498 1.00 55.19 72 THR A O 1
ATOM 629 N N . ASN A 1 73 ? -12.523 14.397 -3.219 1.00 57.34 73 ASN A N 1
ATOM 630 C CA . ASN A 1 73 ? -12.013 13.078 -2.799 1.00 57.34 73 ASN A CA 1
ATOM 631 C C . ASN A 1 73 ? -12.102 11.970 -3.861 1.00 57.34 73 ASN A C 1
ATOM 633 O O . ASN A 1 73 ? -13.014 11.145 -3.835 1.00 57.34 73 ASN A O 1
ATOM 637 N N . ASN A 1 74 ? -11.149 11.940 -4.788 1.00 69.06 74 ASN A N 1
ATOM 638 C CA . ASN A 1 74 ? -11.056 10.879 -5.773 1.00 69.06 74 ASN A CA 1
ATOM 639 C C . ASN A 1 74 ? -9.604 10.394 -5.896 1.00 69.06 74 ASN A C 1
ATOM 641 O O . ASN A 1 74 ? -8.682 11.162 -6.204 1.00 69.06 74 ASN A O 1
ATOM 645 N N . PHE A 1 75 ? -9.419 9.100 -5.635 1.00 80.56 75 PHE A N 1
ATOM 646 C CA . PHE A 1 75 ? -8.140 8.391 -5.670 1.00 80.56 75 PHE A CA 1
ATOM 647 C C . PHE A 1 75 ? -7.800 7.831 -7.063 1.00 80.56 75 PHE A C 1
ATOM 649 O O . PHE A 1 75 ? -6.899 7.008 -7.190 1.00 80.56 75 PHE A O 1
ATOM 656 N N . ASP A 1 76 ? -8.480 8.279 -8.123 1.00 80.81 76 ASP A N 1
ATOM 657 C CA . ASP A 1 76 ? -8.247 7.841 -9.510 1.00 80.81 76 ASP A CA 1
ATOM 658 C C . ASP A 1 76 ? -6.790 7.969 -9.965 1.00 80.81 76 ASP A C 1
ATOM 660 O O . ASP A 1 76 ? -6.311 7.144 -10.736 1.00 80.81 76 ASP A O 1
ATOM 664 N N . SER A 1 77 ? -6.057 8.968 -9.468 1.00 83.50 77 SER A N 1
ATOM 665 C CA . SER A 1 77 ? -4.631 9.148 -9.785 1.00 83.50 77 SER A CA 1
ATOM 666 C C . SER A 1 77 ? -3.787 7.997 -9.242 1.00 83.50 77 SER A C 1
ATOM 668 O O . SER A 1 77 ? -2.959 7.444 -9.957 1.00 83.50 77 SER A O 1
ATOM 670 N N . ILE A 1 78 ? -4.054 7.591 -8.000 1.00 88.38 78 ILE A N 1
ATOM 671 C CA . ILE A 1 78 ? -3.418 6.441 -7.354 1.00 88.38 78 ILE A CA 1
ATOM 672 C C . ILE A 1 78 ? -3.806 5.156 -8.088 1.00 88.38 78 ILE A C 1
ATOM 674 O O . ILE A 1 78 ? -2.929 4.379 -8.456 1.00 88.38 78 ILE A O 1
ATOM 678 N N . LYS A 1 79 ? -5.101 4.964 -8.377 1.00 86.94 79 LYS A N 1
ATOM 679 C CA . LYS A 1 79 ? -5.603 3.790 -9.111 1.00 86.94 79 LYS A CA 1
ATOM 680 C C . LYS A 1 79 ? -4.959 3.656 -10.491 1.00 86.94 79 LYS A C 1
ATOM 682 O O . LYS A 1 79 ? -4.570 2.560 -10.877 1.00 86.94 79 LYS A O 1
ATOM 687 N N . LEU A 1 80 ? -4.813 4.765 -11.218 1.00 86.25 80 LEU A N 1
ATOM 688 C CA . LEU A 1 80 ? -4.154 4.783 -12.522 1.00 86.25 80 LEU A CA 1
ATOM 689 C C . LEU A 1 80 ? -2.685 4.359 -12.414 1.00 86.25 80 LEU A C 1
ATOM 691 O O . LEU A 1 80 ? -2.229 3.554 -13.219 1.00 86.25 80 LEU A O 1
ATOM 695 N N . VAL A 1 81 ? -1.947 4.876 -11.428 1.00 90.19 81 VAL A N 1
ATOM 696 C CA . VAL A 1 81 ? -0.535 4.514 -11.237 1.00 90.19 81 VAL A CA 1
ATOM 697 C C . VAL A 1 81 ? -0.387 3.044 -10.836 1.00 90.19 81 VAL A C 1
ATOM 699 O O . VAL A 1 81 ? 0.464 2.365 -11.405 1.00 90.19 81 VAL A O 1
ATOM 702 N N . ILE A 1 82 ? -1.241 2.529 -9.943 1.00 90.50 82 ILE A N 1
ATOM 703 C CA . ILE A 1 82 ? -1.290 1.096 -9.596 1.00 90.50 82 ILE A CA 1
ATOM 704 C C . ILE A 1 82 ? -1.513 0.254 -10.856 1.00 90.50 82 ILE A C 1
ATOM 706 O O . ILE A 1 82 ? -0.713 -0.632 -11.148 1.00 90.50 82 ILE A O 1
ATOM 710 N N . TYR A 1 83 ? -2.527 0.593 -11.657 1.00 88.62 83 TYR A N 1
ATOM 711 C CA . TYR A 1 83 ? -2.822 -0.108 -12.906 1.00 88.62 83 TYR A CA 1
ATOM 712 C C . TYR A 1 83 ? -1.629 -0.111 -13.877 1.00 88.62 83 TYR A C 1
ATOM 714 O O . TYR A 1 83 ? -1.344 -1.123 -14.514 1.00 88.62 83 TYR A O 1
ATOM 722 N N . LEU A 1 84 ? -0.901 1.006 -13.992 1.00 88.94 84 LEU A N 1
ATOM 723 C CA . LEU A 1 84 ? 0.296 1.076 -14.833 1.00 88.94 84 LEU A CA 1
ATOM 724 C C . LEU A 1 84 ? 1.412 0.157 -14.320 1.00 88.94 84 LEU A C 1
ATOM 726 O O . LEU A 1 84 ? 2.028 -0.538 -15.129 1.00 88.94 84 LEU A O 1
ATOM 730 N N . ILE A 1 85 ? 1.650 0.119 -13.004 1.00 89.25 85 ILE A N 1
ATOM 731 C CA . ILE A 1 85 ? 2.635 -0.784 -12.387 1.00 89.25 85 ILE A CA 1
ATOM 732 C C . ILE A 1 85 ? 2.268 -2.244 -12.681 1.00 89.25 85 ILE A C 1
ATOM 734 O O . ILE A 1 85 ? 3.111 -3.001 -13.164 1.00 89.25 85 ILE A O 1
ATOM 738 N N . GLU A 1 86 ? 1.012 -2.629 -12.454 1.00 86.94 86 GLU A N 1
ATOM 739 C CA . GLU A 1 86 ? 0.512 -3.985 -12.712 1.00 86.94 86 GLU A CA 1
ATOM 740 C C . GLU A 1 86 ? 0.633 -4.377 -14.189 1.00 86.94 86 GLU A C 1
ATOM 742 O O . GLU A 1 86 ? 1.049 -5.491 -14.514 1.00 86.94 86 GLU A O 1
ATOM 747 N N . LEU A 1 87 ? 0.310 -3.459 -15.105 1.00 86.19 87 LEU A N 1
ATOM 748 C CA . LEU A 1 87 ? 0.398 -3.703 -16.543 1.00 86.19 87 LEU A CA 1
ATOM 749 C C . LEU A 1 87 ? 1.844 -3.942 -16.990 1.00 86.19 87 LEU A C 1
ATOM 751 O O . LEU A 1 87 ? 2.106 -4.841 -17.794 1.00 86.19 87 LEU A O 1
ATOM 755 N N . ILE A 1 88 ? 2.778 -3.145 -16.465 1.00 83.50 88 ILE A N 1
ATOM 756 C CA . ILE A 1 88 ? 4.208 -3.295 -16.740 1.00 83.50 88 ILE A CA 1
ATOM 757 C C . ILE A 1 88 ? 4.725 -4.611 -16.156 1.00 83.50 88 ILE A C 1
ATOM 759 O O . ILE A 1 88 ? 5.447 -5.328 -16.842 1.00 83.50 88 ILE A O 1
ATOM 763 N N . GLU A 1 89 ? 4.322 -4.974 -14.938 1.00 79.50 89 GLU A N 1
ATOM 764 C CA . GLU A 1 89 ? 4.673 -6.254 -14.313 1.00 79.50 89 GLU A CA 1
ATOM 765 C C . GLU A 1 89 ? 4.175 -7.452 -15.135 1.00 79.50 89 GLU A C 1
ATOM 767 O O . GLU A 1 89 ? 4.925 -8.387 -15.435 1.00 79.50 89 GLU A O 1
ATOM 772 N N . LEU A 1 90 ? 2.911 -7.413 -15.561 1.00 81.12 90 LEU A N 1
ATOM 773 C CA . LEU A 1 90 ? 2.299 -8.458 -16.378 1.00 81.12 90 LEU A CA 1
ATOM 774 C C . LEU A 1 90 ? 2.980 -8.597 -17.741 1.00 81.12 90 LEU A C 1
ATOM 776 O O . LEU A 1 90 ? 3.032 -9.690 -18.308 1.00 81.12 90 LEU A O 1
ATOM 780 N N . HIS A 1 91 ? 3.484 -7.498 -18.292 1.00 76.69 91 HIS A N 1
ATOM 781 C CA . HIS A 1 91 ? 4.242 -7.531 -19.532 1.00 76.69 91 HIS A CA 1
ATOM 782 C C . HIS A 1 91 ? 5.663 -8.060 -19.307 1.00 76.69 91 HIS A C 1
ATOM 784 O O . HIS A 1 91 ? 6.055 -9.038 -19.940 1.00 76.69 91 HIS A O 1
ATOM 790 N N . ARG A 1 92 ? 6.386 -7.525 -18.318 1.00 73.38 92 ARG A N 1
ATOM 791 C CA . ARG A 1 92 ? 7.753 -7.937 -17.969 1.00 73.38 92 ARG A CA 1
ATOM 792 C C . ARG A 1 92 ? 7.848 -9.419 -17.623 1.00 73.38 92 ARG A C 1
ATOM 794 O O . ARG A 1 92 ? 8.774 -10.094 -18.069 1.00 73.38 92 ARG A O 1
ATOM 801 N N . SER A 1 93 ? 6.896 -9.943 -16.851 1.00 72.06 93 SER A N 1
ATOM 802 C CA . SER A 1 93 ? 6.850 -11.363 -16.470 1.00 72.06 93 SER A CA 1
ATOM 803 C C . SER A 1 93 ? 6.776 -12.312 -17.675 1.00 72.06 93 SER A C 1
ATOM 805 O O . SER A 1 93 ? 7.164 -13.475 -17.555 1.00 72.06 93 SER A O 1
ATOM 807 N N . LYS A 1 94 ? 6.355 -11.819 -18.849 1.00 71.69 94 LYS A N 1
ATOM 808 C CA . LYS A 1 94 ? 6.353 -12.560 -20.119 1.00 71.69 94 LYS A CA 1
ATOM 809 C C . LYS A 1 94 ? 7.678 -12.469 -20.890 1.00 71.69 94 LYS A C 1
ATOM 811 O O . LYS A 1 94 ? 7.877 -13.268 -21.798 1.00 71.69 94 LYS A O 1
ATOM 816 N N . CYS A 1 95 ? 8.575 -11.536 -20.554 1.00 63.06 95 CYS A N 1
ATOM 817 C CA . CYS A 1 95 ? 9.741 -11.185 -21.374 1.00 63.06 95 CYS A CA 1
ATOM 818 C C . CYS A 1 95 ? 11.050 -11.939 -21.042 1.00 63.06 95 CYS A C 1
ATOM 820 O O . CYS A 1 95 ? 11.813 -12.155 -21.976 1.00 63.06 95 CYS A O 1
ATOM 822 N N . HIS A 1 96 ? 11.337 -12.351 -19.791 1.00 56.41 96 HIS A N 1
ATOM 823 C CA . HIS A 1 96 ? 12.347 -13.371 -19.385 1.00 56.41 96 HIS A CA 1
ATOM 824 C C . HIS A 1 96 ? 12.456 -13.491 -17.837 1.00 56.41 96 HIS A C 1
ATOM 826 O O . HIS A 1 96 ? 11.824 -12.739 -17.101 1.00 56.41 96 HIS A O 1
ATOM 832 N N . SER A 1 97 ? 13.231 -14.473 -17.338 1.00 49.09 97 SER A N 1
ATOM 833 C CA . SER A 1 97 ? 13.301 -14.939 -15.936 1.00 49.09 97 SER A CA 1
ATOM 834 C C . SER A 1 97 ? 13.567 -13.844 -14.897 1.00 49.09 97 SER A C 1
ATOM 836 O O . SER A 1 97 ? 14.540 -13.113 -15.057 1.00 49.09 97 SER A O 1
ATOM 838 N N . LYS A 1 98 ? 12.755 -13.844 -13.822 1.00 52.56 98 LYS A N 1
ATOM 839 C CA . LYS A 1 98 ? 12.840 -13.152 -12.510 1.00 52.56 98 LYS A CA 1
ATOM 840 C C . LYS A 1 98 ? 14.209 -12.540 -12.126 1.00 52.56 98 LYS A C 1
ATOM 842 O O . LYS A 1 98 ? 14.790 -12.925 -11.114 1.00 52.56 98 LYS A O 1
ATOM 847 N N . LYS A 1 99 ? 14.745 -11.592 -12.895 1.00 50.78 99 LYS A N 1
ATOM 848 C CA . LYS A 1 99 ? 15.790 -10.691 -12.401 1.00 50.78 99 LYS A CA 1
ATOM 849 C C . LYS A 1 99 ? 15.126 -9.724 -11.434 1.00 50.78 99 LYS A C 1
ATOM 851 O O . LYS A 1 99 ? 13.988 -9.336 -11.652 1.00 50.78 99 LYS A O 1
ATOM 856 N N . GLU A 1 100 ? 15.819 -9.418 -10.352 1.00 54.12 100 GLU A N 1
ATOM 857 C CA . GLU A 1 100 ? 15.360 -8.583 -9.244 1.00 54.12 100 GLU A CA 1
ATOM 858 C C . GLU A 1 100 ? 15.049 -7.159 -9.736 1.00 54.12 100 GLU A C 1
ATOM 860 O O . GLU A 1 100 ? 15.840 -6.595 -10.487 1.00 54.12 100 GLU A O 1
ATOM 865 N N . ILE A 1 101 ? 13.898 -6.588 -9.355 1.00 52.78 101 ILE A N 1
ATOM 866 C CA . ILE A 1 101 ? 13.388 -5.336 -9.963 1.00 52.78 101 ILE A CA 1
ATOM 867 C C . ILE A 1 101 ? 13.365 -4.153 -8.996 1.00 52.78 101 ILE A C 1
ATOM 869 O O . ILE A 1 101 ? 13.126 -3.020 -9.399 1.00 52.78 101 ILE A O 1
ATOM 873 N N . PHE A 1 102 ? 13.667 -4.368 -7.722 1.00 54.44 102 PHE A N 1
ATOM 874 C CA . PHE A 1 102 ? 13.673 -3.286 -6.748 1.00 54.44 102 PHE A CA 1
ATOM 875 C C . PHE A 1 102 ? 15.100 -2.879 -6.375 1.00 54.44 102 PHE A C 1
ATOM 877 O O . PHE A 1 102 ? 15.818 -3.632 -5.724 1.00 54.44 102 PHE A O 1
ATOM 884 N N . HIS A 1 103 ? 15.517 -1.671 -6.783 1.00 54.31 103 HIS A N 1
ATOM 885 C CA . HIS A 1 103 ? 16.655 -0.974 -6.150 1.00 54.31 103 HIS A CA 1
ATOM 886 C C . HIS A 1 103 ? 16.219 -0.099 -4.978 1.00 54.31 103 HIS A C 1
ATOM 888 O O . HIS A 1 103 ? 17.053 0.340 -4.187 1.00 54.31 103 HIS A O 1
ATOM 894 N N . LEU A 1 104 ? 14.922 0.170 -4.866 1.00 61.12 104 LEU A N 1
ATOM 895 C CA . LEU A 1 104 ? 14.355 0.810 -3.696 1.00 61.12 104 LEU A CA 1
ATOM 896 C C . LEU A 1 104 ? 14.641 -0.082 -2.483 1.00 61.12 104 LEU A C 1
ATOM 898 O O . LEU A 1 104 ? 14.310 -1.266 -2.469 1.00 61.12 104 LEU A O 1
ATOM 902 N N . ASN A 1 105 ? 15.312 0.488 -1.488 1.00 73.00 105 ASN A N 1
ATOM 903 C CA . ASN A 1 105 ? 15.636 -0.215 -0.257 1.00 73.00 105 ASN A CA 1
ATOM 904 C C . ASN A 1 105 ? 14.323 -0.676 0.386 1.00 73.00 105 ASN A C 1
ATOM 906 O O . ASN A 1 105 ? 13.489 0.162 0.728 1.00 73.00 105 ASN A O 1
ATOM 910 N N . GLU A 1 106 ? 14.140 -1.990 0.531 1.00 79.81 106 GLU A N 1
ATOM 911 C CA . GLU A 1 106 ? 12.895 -2.597 1.017 1.00 79.81 106 GLU A CA 1
ATOM 912 C C . GLU A 1 106 ? 12.453 -1.954 2.338 1.00 79.81 106 GLU A C 1
ATOM 914 O O . GLU A 1 106 ? 11.304 -1.543 2.488 1.00 79.81 106 GLU A O 1
ATOM 919 N N . ASN A 1 107 ? 13.410 -1.681 3.229 1.00 79.12 107 ASN A N 1
ATOM 920 C CA . ASN A 1 107 ? 13.154 -0.987 4.489 1.00 79.12 107 ASN A CA 1
ATOM 921 C C . ASN A 1 107 ? 12.562 0.417 4.295 1.00 79.12 107 ASN A C 1
ATOM 923 O O . ASN A 1 107 ? 11.692 0.824 5.055 1.00 79.12 107 ASN A O 1
ATOM 927 N N . GLN A 1 108 ? 13.008 1.173 3.287 1.00 82.06 108 GLN A N 1
ATOM 928 C CA . GLN A 1 108 ? 12.487 2.520 3.017 1.00 82.06 108 GLN A CA 1
ATOM 929 C C . GLN A 1 108 ? 11.046 2.490 2.495 1.00 82.06 108 GLN A C 1
ATOM 931 O O . GLN A 1 108 ? 10.268 3.396 2.803 1.00 82.06 108 GLN A O 1
ATOM 936 N N . ILE A 1 109 ? 10.678 1.461 1.729 1.00 84.12 109 ILE A N 1
ATOM 937 C CA . ILE A 1 109 ? 9.310 1.275 1.228 1.00 84.12 109 ILE A CA 1
ATOM 938 C C . ILE A 1 109 ? 8.364 1.013 2.388 1.00 84.12 109 ILE A C 1
ATOM 940 O O . ILE A 1 109 ? 7.385 1.735 2.561 1.00 84.12 109 ILE A O 1
ATOM 944 N N . PHE A 1 110 ? 8.672 -0.006 3.193 1.00 86.81 110 PHE A N 1
ATOM 945 C CA . PHE A 1 110 ? 7.805 -0.406 4.292 1.00 86.81 110 PHE A CA 1
ATOM 946 C C . PHE A 1 110 ? 7.772 0.667 5.372 1.00 86.81 110 PHE A C 1
ATOM 948 O O . PHE A 1 110 ? 6.696 0.969 5.867 1.00 86.81 110 PHE A O 1
ATOM 955 N N . HIS A 1 111 ? 8.881 1.372 5.611 1.00 88.69 111 HIS A N 1
ATOM 956 C CA . HIS A 1 111 ? 8.867 2.568 6.448 1.00 88.69 111 HIS A CA 1
ATOM 957 C C . HIS A 1 111 ? 7.954 3.678 5.895 1.00 88.69 111 HIS A C 1
ATOM 959 O O . HIS A 1 111 ? 7.256 4.344 6.656 1.00 88.69 111 HIS A O 1
ATOM 965 N N . SER A 1 112 ? 7.908 3.880 4.573 1.00 90.81 112 SER A N 1
ATOM 966 C CA . SER A 1 112 ? 6.977 4.846 3.971 1.00 90.81 112 SER A CA 1
ATOM 967 C C . SER A 1 112 ? 5.521 4.415 4.181 1.00 90.81 112 SER A C 1
ATOM 969 O O . SER A 1 112 ? 4.707 5.234 4.592 1.00 90.81 112 SER A O 1
ATOM 971 N N . ILE A 1 113 ? 5.205 3.130 3.989 1.00 91.81 113 ILE A N 1
ATOM 972 C CA . ILE A 1 113 ? 3.862 2.576 4.234 1.00 91.81 113 ILE A CA 1
ATOM 973 C C . ILE A 1 113 ? 3.459 2.733 5.707 1.00 91.81 113 ILE A C 1
ATOM 975 O O . ILE A 1 113 ? 2.349 3.182 5.992 1.00 91.81 113 ILE A O 1
ATOM 979 N N . GLU A 1 114 ? 4.358 2.414 6.640 1.00 92.19 114 GLU A N 1
ATOM 980 C CA . GLU A 1 114 ? 4.152 2.617 8.078 1.00 92.19 114 GLU A CA 1
ATOM 981 C C . GLU A 1 114 ? 3.819 4.083 8.388 1.00 92.19 114 GLU A C 1
ATOM 983 O O . GLU A 1 114 ? 2.831 4.371 9.070 1.00 92.19 114 GLU A O 1
ATOM 988 N N . ASN A 1 115 ? 4.591 5.021 7.831 1.00 91.56 115 ASN A N 1
ATOM 989 C CA . ASN A 1 115 ? 4.351 6.451 8.007 1.00 91.56 115 ASN A CA 1
ATOM 990 C C . ASN A 1 115 ? 2.995 6.880 7.419 1.00 91.56 115 ASN A C 1
ATOM 992 O O . ASN A 1 115 ? 2.288 7.676 8.038 1.00 91.56 115 ASN A O 1
ATOM 996 N N . PHE A 1 116 ? 2.593 6.344 6.260 1.00 92.94 116 PHE A N 1
ATOM 997 C CA . PHE A 1 116 ? 1.282 6.638 5.667 1.00 92.94 116 PHE A CA 1
ATOM 998 C C . PHE A 1 116 ? 0.150 6.174 6.578 1.00 92.94 116 PHE A C 1
ATOM 1000 O O . PHE A 1 116 ? -0.750 6.953 6.893 1.00 92.94 116 PHE A O 1
ATOM 1007 N N . LEU A 1 117 ? 0.223 4.929 7.056 1.00 90.94 117 LEU A N 1
ATOM 1008 C CA . LEU A 1 117 ? -0.765 4.365 7.971 1.00 90.94 117 LEU A CA 1
ATOM 1009 C C . LEU A 1 117 ? -0.861 5.190 9.257 1.00 90.94 117 LEU A C 1
ATOM 1011 O O . LEU A 1 117 ? -1.965 5.559 9.650 1.00 90.94 117 LEU A O 1
ATOM 1015 N N . GLN A 1 118 ? 0.270 5.562 9.866 1.00 89.62 118 GLN A N 1
ATOM 1016 C CA . GLN A 1 118 ? 0.285 6.457 11.029 1.00 89.62 118 GLN A CA 1
ATOM 1017 C C . GLN A 1 118 ? -0.416 7.786 10.736 1.00 89.62 118 GLN A C 1
ATOM 1019 O O . GLN A 1 118 ? -1.285 8.204 11.502 1.00 89.62 118 GLN A O 1
ATOM 1024 N N . HIS A 1 119 ? -0.085 8.441 9.622 1.00 89.00 119 HIS A N 1
ATOM 1025 C CA . HIS A 1 119 ? -0.691 9.719 9.254 1.00 89.00 119 HIS A CA 1
ATOM 1026 C C . HIS A 1 119 ? -2.204 9.631 9.043 1.00 89.00 119 HIS A C 1
ATOM 1028 O O . HIS A 1 119 ? -2.927 10.529 9.478 1.00 89.00 119 HIS A O 1
ATOM 1034 N N . ILE A 1 120 ? -2.686 8.568 8.398 1.00 88.50 120 ILE A N 1
ATOM 1035 C CA . ILE A 1 120 ? -4.119 8.351 8.167 1.00 88.50 120 ILE A CA 1
ATOM 1036 C C . ILE A 1 120 ? -4.836 8.134 9.496 1.00 88.50 120 ILE A C 1
ATOM 1038 O O . ILE A 1 120 ? -5.850 8.764 9.772 1.00 88.50 120 ILE A O 1
ATOM 1042 N N . ILE A 1 121 ? -4.285 7.267 10.338 1.00 85.94 121 ILE A N 1
ATOM 1043 C CA . ILE A 1 121 ? -4.905 6.846 11.592 1.00 85.94 121 ILE A CA 1
ATOM 1044 C C . ILE A 1 121 ? -4.988 7.989 12.606 1.00 85.94 121 ILE A C 1
ATOM 1046 O O . ILE A 1 121 ? -5.981 8.109 13.324 1.00 85.94 121 ILE A O 1
ATOM 1050 N N . LEU A 1 122 ? -3.979 8.863 12.642 1.00 81.81 122 LEU A N 1
ATOM 1051 C CA . LEU A 1 122 ? -3.969 10.042 13.512 1.00 81.81 122 LEU A CA 1
ATOM 1052 C C . LEU A 1 122 ? -5.046 11.075 13.146 1.00 81.81 122 LEU A C 1
ATOM 1054 O O . LEU A 1 122 ? -5.378 11.934 13.966 1.00 81.81 122 LEU A O 1
ATOM 1058 N N . LYS A 1 123 ? -5.618 11.010 11.941 1.00 75.94 123 LYS A N 1
ATOM 1059 C CA . LYS A 1 123 ? -6.725 11.876 11.534 1.00 75.94 123 LYS A CA 1
ATOM 1060 C C . LYS A 1 123 ? -8.036 11.210 11.923 1.00 75.94 123 LYS A C 1
ATOM 1062 O O . LYS A 1 123 ? -8.404 10.204 11.350 1.00 75.94 123 LYS A O 1
ATOM 1067 N N . ALA A 1 124 ? -8.767 11.746 12.897 1.00 59.84 124 ALA A N 1
ATOM 1068 C CA . ALA A 1 124 ? -10.047 11.175 13.326 1.00 59.84 124 ALA A CA 1
ATOM 1069 C C . ALA A 1 124 ? -11.165 11.446 12.293 1.00 59.84 124 ALA A C 1
ATOM 1071 O O . ALA A 1 124 ? -11.910 12.416 12.433 1.00 59.84 124 ALA A O 1
ATOM 1072 N N . ASN A 1 125 ? -11.266 10.624 11.242 1.00 65.50 125 ASN A N 1
ATOM 1073 C CA . ASN A 1 125 ? -12.279 10.765 10.193 1.00 65.50 125 ASN A CA 1
ATOM 1074 C C . ASN A 1 125 ? -12.827 9.400 9.730 1.00 65.50 125 ASN A C 1
ATOM 1076 O O . ASN A 1 125 ? -12.086 8.427 9.612 1.00 65.50 125 ASN A O 1
ATOM 1080 N N . ASP A 1 126 ? -14.118 9.344 9.399 1.00 61.56 126 ASP A N 1
ATOM 1081 C CA . ASP A 1 126 ? -14.805 8.160 8.860 1.00 61.56 126 ASP A CA 1
ATOM 1082 C C . ASP A 1 126 ? -14.196 7.671 7.527 1.00 61.56 126 ASP A C 1
ATOM 1084 O O . ASP A 1 126 ? -14.315 6.499 7.170 1.00 61.56 126 ASP A O 1
ATOM 1088 N N . LEU A 1 127 ? -13.468 8.540 6.812 1.00 63.00 127 LEU A N 1
ATOM 1089 C CA . LEU A 1 127 ? -12.721 8.204 5.588 1.00 63.00 127 LEU A CA 1
ATOM 1090 C C . LEU A 1 127 ? -11.464 7.347 5.828 1.00 63.00 127 LEU A C 1
ATOM 1092 O O . LEU A 1 127 ? -10.834 6.901 4.867 1.00 63.00 127 LEU A O 1
ATOM 1096 N N . ASN A 1 128 ? -11.084 7.097 7.082 1.00 75.75 128 ASN A N 1
ATOM 1097 C CA . ASN A 1 128 ? -9.882 6.328 7.404 1.00 75.75 128 ASN A CA 1
ATOM 1098 C C . ASN A 1 128 ? -9.918 4.907 6.849 1.00 75.75 128 ASN A C 1
ATOM 1100 O O . ASN A 1 128 ? -8.874 4.395 6.461 1.00 75.75 128 ASN A O 1
ATOM 1104 N N . LYS A 1 129 ? -11.100 4.283 6.766 1.00 80.56 129 LYS A N 1
ATOM 1105 C CA . LYS A 1 129 ? -11.219 2.905 6.274 1.00 80.56 129 LYS A CA 1
ATOM 1106 C C . LYS A 1 129 ? -10.785 2.780 4.811 1.00 80.56 129 LYS A C 1
ATOM 1108 O O . LYS A 1 129 ? -9.949 1.943 4.498 1.00 80.56 129 LYS A O 1
ATOM 1113 N N . GLU A 1 130 ? -11.294 3.638 3.926 1.00 83.75 130 GLU A N 1
ATOM 1114 C CA . GLU A 1 130 ? -10.924 3.606 2.501 1.00 83.75 130 GLU A CA 1
ATOM 1115 C C . GLU A 1 130 ? -9.441 3.949 2.297 1.00 83.75 130 GLU A C 1
ATOM 1117 O O . GLU A 1 130 ? -8.739 3.297 1.528 1.00 83.75 130 GLU A O 1
ATOM 1122 N N . ARG A 1 131 ? -8.932 4.935 3.043 1.00 87.69 131 ARG A N 1
ATOM 1123 C CA . ARG A 1 131 ? -7.524 5.350 2.991 1.00 87.69 131 ARG A CA 1
ATOM 1124 C C . ARG A 1 131 ? -6.570 4.242 3.441 1.00 87.69 131 ARG A C 1
ATOM 1126 O O . ARG A 1 131 ? -5.555 4.009 2.789 1.00 87.69 131 ARG A O 1
ATOM 1133 N N . ILE A 1 132 ? -6.910 3.543 4.523 1.00 88.19 132 ILE A N 1
ATOM 1134 C CA . ILE A 1 132 ? -6.142 2.396 5.021 1.00 88.19 132 ILE A CA 1
ATOM 1135 C C . ILE A 1 132 ? -6.187 1.253 4.019 1.00 88.19 132 ILE A C 1
ATOM 1137 O O . ILE A 1 132 ? -5.131 0.738 3.673 1.00 88.19 132 ILE A O 1
ATOM 1141 N N . SER A 1 133 ? -7.368 0.918 3.498 1.00 86.81 133 SER A N 1
ATOM 1142 C CA . SER A 1 133 ? -7.533 -0.097 2.454 1.00 86.81 133 SER A CA 1
ATOM 1143 C C . SER A 1 133 ? -6.615 0.167 1.251 1.00 86.81 133 SER A C 1
ATOM 1145 O O . SER A 1 133 ? -5.905 -0.733 0.804 1.00 86.81 133 SER A O 1
ATOM 1147 N N . ILE A 1 134 ? -6.526 1.418 0.780 1.00 88.81 134 ILE A N 1
ATOM 1148 C CA . ILE A 1 134 ? -5.598 1.799 -0.298 1.00 88.81 134 ILE A CA 1
ATOM 1149 C C . ILE A 1 134 ? -4.139 1.566 0.111 1.00 88.81 134 ILE A C 1
ATOM 1151 O O . ILE A 1 134 ? -3.379 0.986 -0.661 1.00 88.81 134 ILE A O 1
ATOM 1155 N N . CYS A 1 135 ? -3.730 1.977 1.314 1.00 90.50 135 CYS A N 1
ATOM 1156 C CA . CYS A 1 135 ? -2.368 1.734 1.795 1.00 90.50 135 CYS A CA 1
ATOM 1157 C C . CYS A 1 135 ? -2.034 0.240 1.927 1.00 90.50 135 CYS A C 1
ATOM 1159 O O . CYS A 1 135 ? -0.912 -0.152 1.606 1.00 90.50 135 CYS A O 1
ATOM 1161 N N . LEU A 1 136 ? -2.988 -0.591 2.352 1.00 89.56 136 LEU A N 1
ATOM 1162 C CA . LEU A 1 136 ? -2.818 -2.043 2.441 1.00 89.56 136 LEU A CA 1
ATOM 1163 C C . LEU A 1 136 ? -2.692 -2.688 1.052 1.00 89.56 136 LEU A C 1
ATOM 1165 O O . LEU A 1 136 ? -1.801 -3.508 0.848 1.00 89.56 136 LEU A O 1
ATOM 1169 N N . ASN A 1 137 ? -3.479 -2.245 0.069 1.00 88.75 137 ASN A N 1
ATOM 1170 C CA . ASN A 1 137 ? -3.332 -2.684 -1.325 1.00 88.75 137 ASN A CA 1
ATOM 1171 C C . ASN A 1 137 ? -1.967 -2.297 -1.913 1.00 88.75 137 ASN A C 1
ATOM 1173 O O . ASN A 1 137 ? -1.322 -3.083 -2.602 1.00 88.75 137 ASN A O 1
ATOM 1177 N N . VAL A 1 138 ? -1.481 -1.089 -1.616 1.00 90.62 138 VAL A N 1
ATOM 1178 C CA . VAL A 1 138 ? -0.152 -0.643 -2.063 1.00 90.62 138 VAL A CA 1
ATOM 1179 C C . VAL A 1 138 ? 0.955 -1.468 -1.408 1.00 90.62 138 VAL A C 1
ATOM 1181 O O . VAL A 1 138 ? 1.952 -1.780 -2.051 1.00 90.62 138 VAL A O 1
ATOM 1184 N N . MET A 1 139 ? 0.786 -1.859 -0.147 1.00 90.44 139 MET A N 1
ATOM 1185 C CA . MET A 1 139 ? 1.706 -2.769 0.527 1.00 90.44 139 MET A CA 1
ATOM 1186 C C . MET A 1 139 ? 1.739 -4.150 -0.135 1.00 90.44 139 MET A C 1
ATOM 1188 O O . MET A 1 139 ? 2.829 -4.673 -0.370 1.00 90.44 139 MET A O 1
ATOM 1192 N N . GLU A 1 140 ? 0.581 -4.731 -0.455 1.00 86.50 140 GLU A N 1
ATOM 1193 C CA . GLU A 1 140 ? 0.506 -5.990 -1.204 1.00 86.50 140 GLU A CA 1
ATOM 1194 C C . GLU A 1 140 ? 1.204 -5.868 -2.563 1.00 86.50 140 GLU A C 1
ATOM 1196 O O . GLU A 1 140 ? 2.031 -6.713 -2.913 1.00 86.50 140 GLU A O 1
ATOM 1201 N N . LEU A 1 141 ? 0.961 -4.767 -3.280 1.00 87.31 141 LEU A N 1
ATOM 1202 C CA . LEU A 1 141 ? 1.649 -4.469 -4.530 1.00 87.31 141 LEU A CA 1
ATOM 1203 C C . LEU A 1 141 ? 3.170 -4.438 -4.327 1.00 87.31 141 LEU A C 1
ATOM 1205 O O . LEU A 1 141 ? 3.884 -5.105 -5.067 1.00 87.31 141 LEU A O 1
ATOM 1209 N N . CYS A 1 142 ? 3.681 -3.736 -3.309 1.00 87.38 142 CYS A N 1
ATOM 1210 C CA . CYS A 1 142 ? 5.113 -3.701 -2.985 1.00 87.38 142 CYS A CA 1
ATOM 1211 C C . CYS A 1 142 ? 5.681 -5.101 -2.700 1.00 87.38 142 CYS A C 1
ATOM 1213 O O . CYS A 1 142 ? 6.778 -5.427 -3.160 1.00 87.38 142 CYS A O 1
ATOM 1215 N N . LEU A 1 143 ? 4.930 -5.961 -2.003 1.00 85.00 143 LEU A N 1
ATOM 1216 C C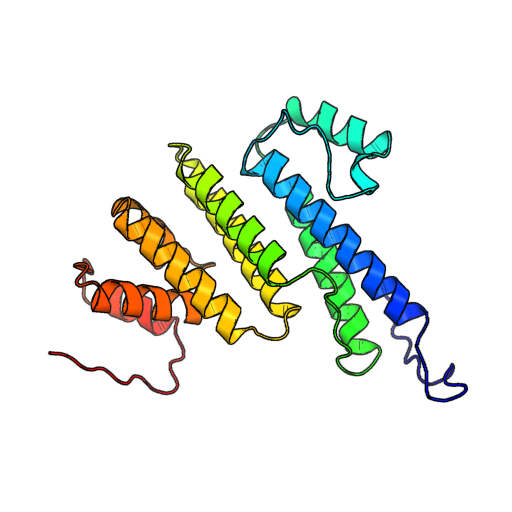A . LEU A 1 143 ? 5.342 -7.336 -1.700 1.00 85.00 143 LEU A CA 1
ATOM 1217 C C . LEU A 1 143 ? 5.532 -8.203 -2.953 1.00 85.00 143 LEU A C 1
ATOM 1219 O O . LEU A 1 143 ? 6.229 -9.220 -2.893 1.00 85.00 143 LEU A O 1
ATOM 1223 N N . LEU A 1 144 ? 4.973 -7.827 -4.107 1.00 80.06 144 LEU A N 1
ATOM 1224 C CA . LEU A 1 144 ? 5.249 -8.516 -5.371 1.00 80.06 144 LEU A CA 1
ATOM 1225 C C . LEU A 1 144 ? 6.701 -8.335 -5.834 1.00 80.06 144 LEU A C 1
ATOM 1227 O O . LEU A 1 144 ? 7.220 -9.224 -6.512 1.00 80.06 144 LEU A O 1
ATOM 1231 N N . PHE A 1 145 ? 7.365 -7.251 -5.424 1.00 77.62 145 PHE A N 1
ATOM 1232 C CA . PHE A 1 145 ? 8.662 -6.841 -5.964 1.00 77.62 145 PHE A CA 1
ATOM 1233 C C . PHE A 1 145 ? 9.847 -6.977 -4.997 1.00 77.62 145 PHE A C 1
ATOM 1235 O O . PHE A 1 145 ? 10.987 -6.831 -5.438 1.00 77.62 145 PHE A O 1
ATOM 1242 N N . VAL A 1 146 ? 9.608 -7.273 -3.717 1.00 79.38 146 VAL A N 1
ATOM 1243 C CA . VAL A 1 146 ? 10.673 -7.448 -2.711 1.00 79.38 146 VAL A CA 1
ATOM 1244 C C . VAL A 1 146 ? 11.191 -8.884 -2.623 1.00 79.38 146 VAL A C 1
ATOM 1246 O O . VAL A 1 146 ? 10.485 -9.845 -2.952 1.00 79.38 146 VAL A O 1
ATOM 1249 N N . LYS A 1 147 ? 12.437 -9.027 -2.165 1.00 78.06 147 LYS A N 1
ATOM 1250 C CA . LYS A 1 147 ? 13.131 -10.301 -1.966 1.00 78.06 147 LYS A CA 1
ATOM 1251 C C . LYS A 1 147 ? 12.736 -10.946 -0.647 1.00 78.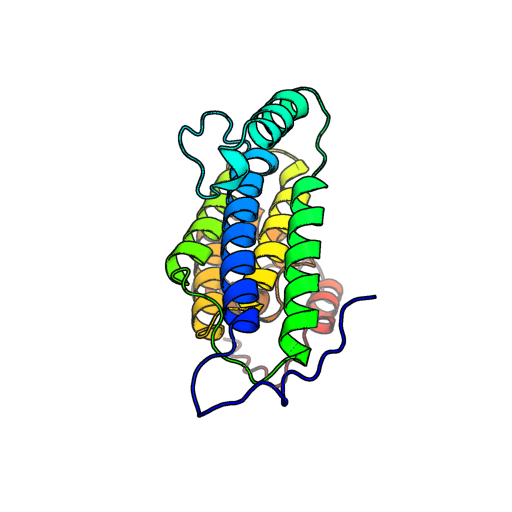06 147 LYS A C 1
ATOM 1253 O O . LYS A 1 147 ? 12.332 -12.108 -0.636 1.00 78.06 147 LYS A O 1
ATOM 1258 N N . GLU A 1 148 ? 12.818 -10.203 0.454 1.00 83.50 148 GLU A N 1
ATOM 1259 C CA . GLU A 1 148 ? 12.606 -10.729 1.805 1.00 83.50 148 GLU A CA 1
ATOM 1260 C C . GLU A 1 148 ? 11.142 -10.585 2.239 1.00 83.50 148 GLU A C 1
ATOM 1262 O O . GLU A 1 148 ? 10.822 -9.988 3.265 1.00 83.50 148 GLU A O 1
ATOM 1267 N N . LYS A 1 149 ? 10.221 -11.156 1.447 1.00 83.56 149 LYS A N 1
ATOM 1268 C CA . LYS A 1 149 ? 8.768 -11.027 1.672 1.00 83.56 149 LYS A CA 1
ATOM 1269 C C . LYS A 1 149 ? 8.356 -11.385 3.099 1.00 83.56 149 LYS A C 1
ATOM 1271 O O . LYS A 1 149 ? 7.594 -10.646 3.709 1.00 83.56 149 LYS A O 1
ATOM 1276 N N . GLU A 1 150 ? 8.876 -12.489 3.633 1.00 84.12 150 GLU A N 1
ATOM 1277 C CA . GLU A 1 150 ? 8.575 -12.947 4.995 1.00 84.12 150 GLU A CA 1
ATOM 1278 C C . GLU A 1 150 ? 8.999 -11.921 6.054 1.00 84.12 150 GLU A C 1
ATOM 1280 O O . GLU A 1 150 ? 8.220 -11.612 6.956 1.00 84.12 150 GLU A O 1
ATOM 1285 N N . ALA A 1 151 ? 10.193 -11.333 5.911 1.00 85.31 151 ALA A N 1
ATOM 1286 C CA . ALA A 1 151 ? 10.685 -10.307 6.825 1.00 85.31 151 ALA A CA 1
ATOM 1287 C C . ALA A 1 151 ? 9.812 -9.044 6.765 1.00 85.31 151 ALA A C 1
ATOM 1289 O O . ALA A 1 151 ? 9.442 -8.503 7.807 1.00 85.31 151 ALA A O 1
ATOM 1290 N N . CYS A 1 152 ? 9.412 -8.612 5.565 1.00 85.62 152 CYS A N 1
ATOM 1291 C CA . CYS A 1 152 ? 8.527 -7.459 5.386 1.00 85.62 152 CYS A CA 1
ATOM 1292 C C . CYS A 1 152 ? 7.116 -7.696 5.954 1.00 85.62 152 CYS A C 1
ATOM 1294 O O . CYS A 1 152 ? 6.553 -6.814 6.604 1.00 85.62 152 CYS A O 1
ATOM 1296 N N . ILE A 1 153 ? 6.546 -8.890 5.752 1.00 87.75 153 ILE A N 1
ATOM 1297 C CA . ILE A 1 153 ? 5.254 -9.292 6.334 1.00 87.75 153 ILE A CA 1
ATOM 1298 C C . ILE A 1 153 ? 5.348 -9.262 7.866 1.00 87.75 153 ILE A C 1
ATOM 1300 O O . ILE A 1 153 ? 4.471 -8.699 8.526 1.00 87.75 153 ILE A O 1
ATOM 1304 N N . GLN A 1 154 ? 6.426 -9.806 8.438 1.00 87.88 154 GLN A N 1
ATOM 1305 C CA . GLN A 1 154 ? 6.638 -9.799 9.884 1.00 87.88 154 GLN A CA 1
ATOM 1306 C C . GLN A 1 154 ? 6.821 -8.380 10.438 1.00 87.88 154 GLN A C 1
ATOM 1308 O O . GLN A 1 154 ? 6.214 -8.044 11.457 1.00 87.88 154 GLN A O 1
ATOM 1313 N N . GLN A 1 155 ? 7.603 -7.531 9.763 1.00 90.12 155 GLN A N 1
ATOM 1314 C CA . GLN A 1 155 ? 7.763 -6.118 10.117 1.00 90.12 155 GLN A CA 1
ATOM 1315 C C . GLN A 1 155 ? 6.404 -5.413 10.174 1.00 90.12 155 GLN A C 1
ATOM 1317 O O . GLN A 1 155 ? 6.088 -4.764 11.173 1.00 90.12 155 GLN A O 1
ATOM 1322 N N . MET A 1 156 ? 5.579 -5.582 9.138 1.00 90.44 156 MET A N 1
ATOM 1323 C CA . MET A 1 156 ? 4.265 -4.953 9.095 1.00 90.44 156 MET A CA 1
ATOM 1324 C C . MET A 1 156 ? 3.352 -5.463 10.213 1.00 90.44 156 MET A C 1
ATOM 1326 O O . MET A 1 156 ? 2.699 -4.667 10.883 1.00 90.44 156 MET A O 1
ATOM 1330 N N . ALA A 1 157 ? 3.313 -6.774 10.458 1.00 89.94 157 ALA A N 1
ATOM 1331 C CA . ALA A 1 157 ? 2.499 -7.337 11.533 1.00 89.94 157 ALA A CA 1
ATOM 1332 C C . ALA A 1 157 ? 2.893 -6.769 12.909 1.00 89.94 157 ALA A C 1
ATOM 1334 O O . ALA A 1 157 ? 2.023 -6.366 13.685 1.00 89.94 157 ALA A O 1
ATOM 1335 N N . LEU A 1 158 ? 4.198 -6.664 13.186 1.00 91.38 158 LEU A N 1
ATOM 1336 C CA . LEU A 1 158 ? 4.724 -6.058 14.414 1.00 91.38 158 LEU A CA 1
ATOM 1337 C C . LEU A 1 158 ? 4.331 -4.583 14.542 1.00 91.38 158 LEU A C 1
ATOM 1339 O O . LEU A 1 158 ? 3.947 -4.130 15.625 1.00 91.38 158 LEU A O 1
ATOM 1343 N N . PHE A 1 159 ? 4.409 -3.836 13.443 1.00 92.44 159 PHE A N 1
ATOM 1344 C CA . PHE A 1 159 ? 4.001 -2.440 13.391 1.00 92.44 159 PHE A CA 1
ATOM 1345 C C . PHE A 1 159 ? 2.499 -2.266 13.665 1.00 92.44 159 PHE A C 1
ATOM 1347 O O . PHE A 1 159 ? 2.117 -1.468 14.524 1.00 92.44 159 PHE A O 1
ATOM 1354 N N . LEU A 1 160 ? 1.641 -3.047 13.002 1.00 91.06 160 LEU A N 1
ATOM 1355 C CA . LEU A 1 160 ? 0.191 -3.002 13.212 1.00 91.06 160 LEU A CA 1
ATOM 1356 C C . LEU A 1 160 ? -0.185 -3.398 14.647 1.00 91.06 160 LEU A C 1
ATOM 1358 O O . LEU A 1 160 ? -1.071 -2.780 15.242 1.00 91.06 160 LEU A O 1
ATOM 1362 N N . ALA A 1 161 ? 0.515 -4.375 15.235 1.00 90.00 161 ALA A N 1
ATOM 1363 C CA . ALA A 1 161 ? 0.319 -4.768 16.629 1.00 90.00 161 ALA A CA 1
ATOM 1364 C C . ALA A 1 161 ? 0.639 -3.605 17.576 1.00 90.00 161 ALA A C 1
ATOM 1366 O O . ALA A 1 161 ? -0.155 -3.297 18.465 1.00 90.00 161 ALA A O 1
ATOM 1367 N N . LYS A 1 162 ? 1.749 -2.897 17.326 1.00 90.56 162 LYS A N 1
ATOM 1368 C CA . LYS A 1 162 ? 2.128 -1.704 18.090 1.00 90.56 162 LYS A CA 1
ATOM 1369 C C . LYS A 1 162 ? 1.071 -0.600 17.993 1.00 90.56 162 LYS A C 1
ATOM 1371 O O . LYS A 1 162 ? 0.717 -0.017 19.012 1.00 90.56 162 LYS A O 1
ATOM 1376 N N . LEU A 1 163 ? 0.519 -0.342 16.806 1.00 88.56 163 LEU A N 1
ATOM 1377 C CA . LEU A 1 163 ? -0.575 0.626 16.658 1.00 88.56 163 LEU A CA 1
ATOM 1378 C C . LEU A 1 163 ? -1.810 0.221 17.476 1.00 88.56 163 LEU A C 1
ATOM 1380 O O . LEU A 1 163 ? -2.421 1.063 18.131 1.00 88.56 163 LEU A O 1
ATOM 1384 N N . CYS A 1 164 ? -2.168 -1.065 17.474 1.00 86.50 164 CYS A N 1
ATOM 1385 C CA . CYS A 1 164 ? -3.297 -1.575 18.256 1.00 86.50 164 CYS A CA 1
ATOM 1386 C C . CYS A 1 164 ? -3.062 -1.491 19.774 1.00 86.50 164 CYS A C 1
ATOM 1388 O O . CYS A 1 164 ? -4.016 -1.314 20.530 1.00 86.50 164 CYS A O 1
ATOM 1390 N N . GLU A 1 165 ? -1.812 -1.609 20.230 1.00 84.75 165 GLU A N 1
ATOM 1391 C CA . GLU A 1 165 ? -1.444 -1.382 21.634 1.00 84.75 165 GLU A CA 1
ATOM 1392 C C . GLU A 1 165 ? -1.624 0.075 22.047 1.00 84.75 165 GLU A C 1
ATOM 1394 O O . GLU A 1 165 ? -2.108 0.348 23.146 1.00 84.75 165 GLU A O 1
ATOM 1399 N N . GLU A 1 166 ? -1.251 1.006 21.169 1.00 85.06 166 GLU A N 1
ATOM 1400 C CA . GLU A 1 166 ? -1.415 2.440 21.401 1.00 85.06 166 GLU A CA 1
ATOM 1401 C C . GLU A 1 166 ? -2.899 2.841 21.403 1.00 85.06 166 GLU A C 1
ATOM 1403 O O . GLU A 1 166 ? -3.302 3.713 22.177 1.00 85.06 166 GLU A O 1
ATOM 1408 N N . ASN A 1 167 ? -3.732 2.183 20.586 1.00 81.50 167 ASN A N 1
ATOM 1409 C CA . ASN A 1 167 ? -5.179 2.371 20.585 1.00 81.50 167 ASN A CA 1
ATOM 1410 C C . ASN A 1 167 ? -5.935 1.114 20.119 1.00 81.50 167 ASN A C 1
ATOM 1412 O O . ASN A 1 167 ? -5.894 0.718 18.952 1.00 81.50 167 ASN A O 1
ATOM 1416 N N . SER A 1 168 ? -6.723 0.536 21.027 1.00 77.50 168 SER A N 1
ATOM 1417 C CA . SER A 1 168 ? -7.464 -0.703 20.778 1.00 77.50 168 SER A CA 1
ATOM 1418 C C . SER A 1 168 ? -8.571 -0.575 19.729 1.00 77.50 168 SER A C 1
ATOM 1420 O O . SER A 1 168 ? -9.026 -1.595 19.212 1.00 77.50 168 SER A O 1
ATOM 1422 N N . THR A 1 169 ? -9.003 0.638 19.363 1.00 79.38 169 THR A N 1
ATOM 1423 C CA . THR A 1 169 ? -10.004 0.818 18.299 1.00 79.38 169 THR A CA 1
ATOM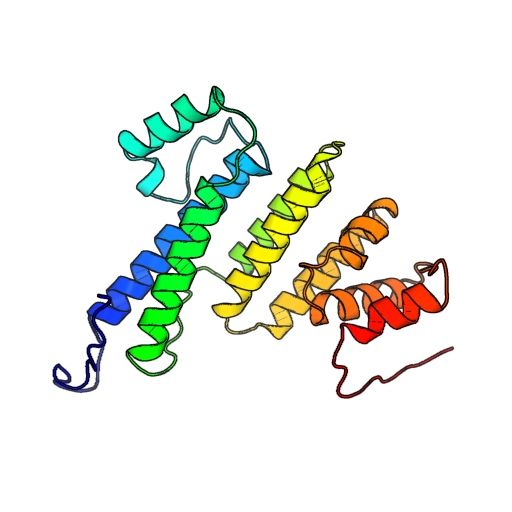 1424 C C . THR A 1 169 ? -9.462 0.439 16.919 1.00 79.38 169 THR A C 1
ATOM 1426 O O . THR A 1 169 ? -10.239 0.025 16.058 1.00 79.38 169 THR A O 1
ATOM 1429 N N . TYR A 1 170 ? -8.141 0.491 16.713 1.00 83.25 170 TYR A N 1
ATOM 1430 C CA . TYR A 1 170 ? -7.507 0.108 15.446 1.00 83.25 170 TYR A CA 1
ATOM 1431 C C . TYR A 1 170 ? -7.529 -1.402 15.208 1.00 83.25 170 TYR A C 1
ATOM 1433 O O . TYR A 1 170 ? -7.444 -1.848 14.067 1.00 83.25 170 TYR A O 1
ATOM 1441 N N . LEU A 1 171 ? -7.740 -2.196 16.260 1.00 80.50 171 LEU A N 1
ATOM 1442 C CA . LEU A 1 171 ? -7.877 -3.643 16.144 1.00 80.50 171 LEU A CA 1
ATOM 1443 C C . LEU A 1 171 ? -9.005 -4.024 15.178 1.00 80.50 171 LEU A C 1
ATOM 1445 O O . LEU A 1 171 ? -8.819 -4.853 14.290 1.00 80.50 171 LEU A O 1
ATOM 1449 N N . HIS A 1 172 ? -10.167 -3.383 15.328 1.00 79.31 172 HIS A N 1
ATOM 1450 C CA . HIS A 1 172 ? -11.308 -3.617 14.446 1.00 79.31 172 HIS A CA 1
ATOM 1451 C C . HIS A 1 172 ? -11.065 -3.106 13.027 1.00 79.31 172 HIS A C 1
ATOM 1453 O O . HIS A 1 172 ? -11.605 -3.656 12.074 1.00 79.31 172 HIS A O 1
ATOM 1459 N N . LEU A 1 173 ? -10.252 -2.064 12.887 1.00 81.31 173 LEU A N 1
ATOM 1460 C CA . LEU A 1 173 ? -9.935 -1.469 11.599 1.00 81.31 173 LEU A CA 1
ATOM 1461 C C . LEU A 1 173 ? -9.080 -2.411 10.751 1.00 81.31 173 LEU A C 1
ATOM 1463 O O . LEU A 1 173 ? -9.381 -2.597 9.583 1.00 81.31 173 LEU A O 1
ATOM 1467 N N . PHE A 1 174 ? -8.066 -3.043 11.346 1.00 85.06 174 PHE A N 1
ATOM 1468 C CA . PHE A 1 174 ? -7.151 -3.920 10.614 1.00 85.06 174 PHE A CA 1
ATOM 1469 C C . PHE A 1 174 ? -7.646 -5.359 10.487 1.00 85.06 174 PHE A C 1
ATOM 1471 O O . PHE A 1 174 ? -7.564 -5.935 9.406 1.00 85.06 174 PHE A O 1
ATOM 1478 N N . LEU A 1 175 ? -8.174 -5.961 11.561 1.00 79.94 175 LEU A N 1
ATOM 1479 C CA . LEU A 1 175 ? -8.574 -7.374 11.518 1.00 79.94 175 LEU A CA 1
ATOM 1480 C C . LEU A 1 175 ? -9.717 -7.640 10.538 1.00 79.94 175 LEU A C 1
ATOM 1482 O O . LEU A 1 175 ? -9.799 -8.740 9.999 1.00 79.94 175 LEU A O 1
ATOM 1486 N N . PHE A 1 176 ? -10.571 -6.644 10.305 1.00 79.50 176 PHE A N 1
ATOM 1487 C CA . PHE A 1 176 ? -11.738 -6.756 9.434 1.00 79.50 176 PHE A CA 1
ATOM 1488 C C . PHE A 1 176 ? -11.578 -5.996 8.109 1.00 79.50 176 PHE A C 1
ATOM 1490 O O . PHE A 1 176 ? -12.554 -5.874 7.369 1.00 79.50 176 PHE A O 1
ATOM 1497 N N . ASP A 1 177 ? -10.388 -5.466 7.794 1.00 82.38 177 ASP A N 1
ATOM 1498 C CA . ASP A 1 177 ? -10.131 -4.961 6.443 1.00 82.38 177 ASP A CA 1
ATOM 1499 C C . ASP A 1 177 ? -9.897 -6.143 5.501 1.00 82.38 177 ASP A C 1
ATOM 1501 O O . ASP A 1 177 ? -9.022 -6.981 5.739 1.00 82.38 177 ASP A O 1
ATOM 1505 N N . GLU A 1 178 ? -10.687 -6.209 4.433 1.00 81.88 178 GLU A N 1
ATOM 1506 C CA . GLU A 1 178 ? -10.635 -7.274 3.428 1.00 81.88 178 GLU A CA 1
ATOM 1507 C C . GLU A 1 178 ? -9.304 -7.286 2.661 1.00 81.88 178 GLU A C 1
ATOM 1509 O O . GLU A 1 178 ? -8.868 -8.347 2.223 1.00 81.88 178 GLU A O 1
ATOM 1514 N N . ASN A 1 179 ? -8.622 -6.139 2.569 1.00 83.75 179 ASN A N 1
ATOM 1515 C CA . ASN A 1 179 ? -7.363 -5.976 1.835 1.00 83.75 179 ASN A CA 1
ATOM 1516 C C . ASN A 1 179 ? -6.127 -6.237 2.705 1.00 83.75 179 ASN A C 1
ATOM 1518 O O . ASN A 1 179 ? -4.998 -6.169 2.223 1.00 83.75 179 ASN A O 1
ATOM 1522 N N . LEU A 1 180 ? -6.297 -6.510 4.005 1.00 85.88 180 LEU A N 1
ATOM 1523 C CA . LEU A 1 180 ? -5.173 -6.969 4.812 1.00 85.88 180 LEU A CA 1
ATOM 1524 C C . LEU A 1 180 ? -4.810 -8.397 4.396 1.00 85.88 180 LEU A C 1
ATOM 1526 O O . LEU A 1 180 ? -5.633 -9.309 4.495 1.00 85.88 180 LEU A O 1
ATOM 1530 N N . LEU A 1 181 ? -3.559 -8.601 3.983 1.00 84.56 181 LEU A N 1
ATOM 1531 C CA . LEU A 1 181 ? -3.071 -9.927 3.616 1.00 84.56 181 LEU A CA 1
ATOM 1532 C C . LEU A 1 181 ? -3.301 -10.944 4.748 1.00 84.56 181 LEU A C 1
ATOM 1534 O O . LEU A 1 181 ? -2.964 -10.643 5.901 1.00 84.56 181 LEU A O 1
ATOM 1538 N N . PRO A 1 182 ? -3.810 -12.155 4.442 1.00 83.56 182 PRO A N 1
ATOM 1539 C CA . PRO A 1 182 ? -4.072 -13.185 5.446 1.00 83.56 182 PRO A CA 1
ATOM 1540 C C . PRO A 1 182 ? -2.868 -13.488 6.344 1.00 83.56 182 PRO A C 1
ATOM 1542 O O . PRO A 1 182 ? -3.026 -13.563 7.561 1.00 83.56 182 PRO A O 1
ATOM 1545 N N . ASP A 1 183 ? -1.662 -13.569 5.775 1.00 80.81 183 ASP A N 1
ATOM 1546 C CA . ASP A 1 183 ? -0.431 -13.852 6.526 1.00 80.81 183 ASP A CA 1
ATOM 1547 C C . ASP A 1 183 ? -0.109 -12.751 7.546 1.00 80.81 183 ASP A C 1
ATOM 1549 O O . ASP A 1 183 ? 0.194 -13.034 8.707 1.00 80.81 183 ASP A O 1
ATOM 1553 N N . ILE A 1 184 ? -0.248 -11.481 7.148 1.00 86.25 184 ILE A N 1
ATOM 1554 C CA . ILE A 1 184 ? -0.058 -10.337 8.052 1.00 86.25 184 ILE A CA 1
ATOM 1555 C C . ILE A 1 184 ? -1.140 -10.346 9.131 1.00 86.25 184 ILE A C 1
ATOM 1557 O O . ILE A 1 184 ? -0.845 -10.099 10.299 1.00 86.25 184 ILE A O 1
ATOM 1561 N N . ARG A 1 185 ? -2.386 -10.670 8.769 1.00 86.62 185 ARG A N 1
ATOM 1562 C CA . ARG A 1 185 ? -3.512 -10.745 9.704 1.00 86.62 185 ARG A CA 1
ATOM 1563 C C . ARG A 1 185 ? -3.296 -11.828 10.769 1.00 86.62 185 ARG A C 1
ATOM 1565 O O . ARG A 1 185 ? -3.523 -11.573 11.952 1.00 86.62 185 ARG A O 1
ATOM 1572 N N . LEU A 1 186 ? -2.821 -13.010 10.376 1.00 83.94 186 LEU A N 1
ATOM 1573 C CA . LEU A 1 186 ? -2.481 -14.097 11.297 1.00 83.94 186 LEU A CA 1
ATOM 1574 C C . LEU A 1 186 ? -1.325 -13.719 12.225 1.00 83.94 186 LEU A C 1
ATOM 1576 O O . LEU A 1 186 ? -1.418 -13.923 13.437 1.00 83.94 186 LEU A O 1
ATOM 1580 N N . LEU A 1 187 ? -0.252 -13.144 11.675 1.00 85.94 187 LEU A N 1
ATOM 1581 C CA . LEU A 1 187 ? 0.894 -12.706 12.469 1.00 85.94 187 LEU A CA 1
ATOM 1582 C C . LEU A 1 187 ? 0.510 -11.587 13.440 1.00 85.94 187 LEU A C 1
ATOM 1584 O O . LEU A 1 187 ? 0.899 -11.643 14.600 1.00 85.94 187 LEU A O 1
ATOM 1588 N N . LEU A 1 188 ? -0.321 -10.631 13.018 1.00 87.50 188 LEU A N 1
ATOM 1589 C CA . LEU A 1 188 ? -0.874 -9.590 13.885 1.00 87.50 188 LEU A CA 1
ATOM 1590 C C . LEU A 1 188 ? -1.624 -10.199 15.078 1.00 87.50 188 LEU A C 1
ATOM 1592 O O . LEU A 1 188 ? -1.383 -9.809 16.219 1.00 87.50 188 LEU A O 1
ATOM 1596 N N . ILE A 1 189 ? -2.503 -11.180 14.840 1.00 84.81 189 ILE A N 1
ATOM 1597 C CA . ILE A 1 189 ? -3.197 -11.892 15.924 1.00 84.81 189 ILE A CA 1
ATOM 1598 C C . ILE A 1 189 ? -2.199 -12.571 16.854 1.00 84.81 189 ILE A C 1
ATOM 1600 O O . ILE A 1 189 ? -2.319 -12.432 18.071 1.00 84.81 189 ILE A O 1
ATOM 1604 N N . ASN A 1 190 ? -1.229 -13.296 16.296 1.00 82.88 190 ASN A N 1
ATOM 1605 C CA . ASN A 1 190 ? -0.216 -13.986 17.084 1.00 82.88 190 ASN A CA 1
ATOM 1606 C C . ASN A 1 190 ? 0.536 -12.997 17.989 1.00 82.88 190 ASN A C 1
ATOM 1608 O O . ASN A 1 190 ? 0.604 -13.210 19.199 1.00 82.88 190 ASN A O 1
ATOM 1612 N N . GLU A 1 191 ? 1.008 -11.877 17.440 1.00 85.44 191 GLU A N 1
ATOM 1613 C CA . GLU A 1 191 ? 1.701 -10.829 18.196 1.00 85.44 191 GLU A CA 1
ATOM 1614 C C . GLU A 1 191 ? 0.835 -10.247 19.321 1.00 85.44 191 GLU A C 1
ATOM 1616 O O . GLU A 1 191 ? 1.286 -10.112 20.461 1.00 85.44 191 GLU A O 1
ATOM 1621 N N . LEU A 1 192 ? -0.438 -9.964 19.049 1.00 82.56 192 LEU A N 1
ATOM 1622 C CA . LEU A 1 192 ? -1.366 -9.444 20.054 1.00 82.56 192 LEU A CA 1
ATOM 1623 C C . LEU A 1 192 ? -1.643 -10.459 21.176 1.00 82.56 192 LEU A C 1
ATOM 1625 O O . LEU A 1 192 ? -1.661 -10.087 22.352 1.00 82.56 192 LEU A O 1
ATOM 1629 N N . VAL A 1 193 ? -1.808 -11.744 20.846 1.00 79.81 193 VAL A N 1
ATOM 1630 C CA . VAL A 1 193 ? -1.997 -12.820 21.835 1.00 79.81 193 VAL A CA 1
ATOM 1631 C C . VAL A 1 193 ? -0.755 -12.980 22.712 1.00 79.81 193 VAL A C 1
ATOM 1633 O O . VAL A 1 193 ? -0.877 -13.025 23.940 1.00 79.81 193 VAL A O 1
ATOM 1636 N N . TRP A 1 194 ? 0.443 -13.002 22.118 1.00 76.69 194 TRP A N 1
ATOM 1637 C CA . TRP A 1 194 ? 1.710 -13.068 22.858 1.00 76.69 194 TRP A CA 1
ATOM 1638 C C . TRP A 1 194 ? 1.867 -11.909 23.842 1.00 76.69 194 TRP A C 1
ATOM 1640 O O . TRP A 1 194 ? 2.333 -12.099 24.969 1.00 76.69 194 TRP A O 1
ATOM 1650 N N . LYS A 1 195 ? 1.399 -10.721 23.457 1.00 75.75 195 LYS A N 1
ATOM 1651 C CA . LYS A 1 195 ? 1.390 -9.520 24.300 1.00 75.75 195 LYS A CA 1
ATOM 1652 C C . LYS A 1 195 ? 0.212 -9.450 25.279 1.00 75.75 195 LYS A C 1
ATOM 1654 O O . LYS A 1 195 ? 0.058 -8.452 25.980 1.00 75.75 195 LYS A O 1
ATOM 1659 N N . LYS A 1 196 ? -0.577 -10.525 25.401 1.00 75.81 196 LYS A N 1
ATOM 1660 C CA . LYS A 1 196 ? -1.743 -10.658 26.297 1.00 75.81 196 LYS A CA 1
ATOM 1661 C C . LYS A 1 196 ? -2.865 -9.657 26.005 1.00 75.81 196 LYS A C 1
ATOM 1663 O O . LYS A 1 196 ? -3.633 -9.306 26.905 1.00 75.81 196 LYS A O 1
ATOM 1668 N N . PHE A 1 197 ? -2.982 -9.208 24.758 1.00 71.31 197 PHE A N 1
ATOM 1669 C CA . PHE A 1 197 ? -4.107 -8.395 24.318 1.00 71.31 197 PHE A CA 1
ATOM 1670 C C . PHE A 1 197 ? -5.375 -9.256 24.257 1.00 71.31 197 PHE A C 1
ATOM 1672 O O . PHE A 1 197 ? -5.358 -10.381 23.757 1.00 71.31 197 PHE A O 1
ATOM 1679 N N . ASN A 1 198 ? -6.492 -8.752 24.788 1.00 64.50 198 ASN A N 1
ATOM 1680 C CA . ASN A 1 198 ? -7.733 -9.524 24.845 1.00 64.50 198 ASN A CA 1
ATOM 1681 C C . ASN A 1 198 ? -8.502 -9.385 23.525 1.00 64.50 198 ASN A C 1
ATOM 1683 O O . ASN A 1 198 ? -9.237 -8.416 23.332 1.00 64.50 198 ASN A O 1
ATOM 1687 N N . ILE A 1 199 ? -8.327 -10.346 22.620 1.00 63.56 199 ILE A N 1
ATOM 1688 C CA . ILE A 1 199 ? -9.069 -10.402 21.358 1.00 63.56 199 ILE A CA 1
ATOM 1689 C C . ILE A 1 199 ? -10.403 -11.102 21.622 1.00 63.56 199 ILE A C 1
ATOM 1691 O O . ILE A 1 199 ? -10.456 -12.312 21.842 1.00 63.56 199 ILE A O 1
ATOM 1695 N N . LYS A 1 200 ? -11.497 -10.336 21.614 1.00 59.38 200 LYS A N 1
ATOM 1696 C CA . LYS A 1 200 ? -12.853 -10.877 21.752 1.00 59.38 200 LYS A CA 1
ATOM 1697 C C . LYS A 1 200 ? -13.553 -10.871 20.404 1.00 59.38 200 LYS A C 1
ATOM 1699 O O . LYS A 1 200 ? -13.919 -9.815 19.897 1.00 59.38 200 LYS A O 1
ATOM 1704 N N . PHE A 1 201 ? -13.798 -12.056 19.862 1.00 58.44 201 PHE A N 1
ATOM 1705 C CA . PHE A 1 201 ? -14.729 -12.212 18.752 1.00 58.44 201 PHE A CA 1
ATOM 1706 C C . PHE A 1 201 ? -16.162 -12.173 19.291 1.00 58.44 201 PHE A C 1
ATOM 1708 O O . PHE A 1 201 ? -16.479 -12.820 20.289 1.00 58.44 201 PHE A O 1
ATOM 1715 N N . ALA A 1 202 ? -17.026 -11.384 18.648 1.00 51.00 202 ALA A N 1
ATOM 1716 C CA . ALA A 1 202 ? -18.403 -11.178 19.099 1.00 51.00 202 ALA A CA 1
ATOM 1717 C C . ALA A 1 202 ? -19.288 -12.428 18.930 1.00 51.00 202 ALA A C 1
ATOM 1719 O O . ALA A 1 202 ? -20.318 -12.543 19.591 1.00 51.00 202 ALA A O 1
ATOM 1720 N N . SER A 1 203 ? -18.901 -13.363 18.057 1.00 52.12 203 SER A N 1
ATOM 1721 C CA . SER A 1 203 ? -19.622 -14.615 17.833 1.00 52.12 203 SER A CA 1
ATOM 1722 C C . SER A 1 203 ? -18.696 -15.702 17.273 1.00 52.12 203 SER A C 1
ATOM 1724 O O . SER A 1 203 ? -17.653 -15.403 16.691 1.00 52.12 203 SER A O 1
ATOM 1726 N N . THR A 1 204 ? -19.097 -16.967 17.408 1.00 51.62 204 THR A N 1
ATOM 1727 C CA . THR A 1 204 ? -18.447 -18.105 16.739 1.00 51.62 204 THR A CA 1
ATOM 1728 C C . THR A 1 204 ? -18.600 -18.064 15.219 1.00 51.62 204 THR A C 1
ATOM 1730 O O . THR A 1 204 ? -17.708 -18.532 14.523 1.00 51.62 204 THR A O 1
ATOM 1733 N N . ALA A 1 205 ? -19.674 -17.464 14.695 1.00 52.12 205 ALA A N 1
ATOM 1734 C CA . ALA A 1 205 ? -19.845 -17.258 13.256 1.00 52.12 205 ALA A CA 1
ATOM 1735 C C . ALA A 1 205 ? -18.774 -16.308 12.701 1.00 52.12 205 ALA A C 1
ATOM 1737 O O . ALA A 1 205 ? -18.168 -16.616 11.685 1.00 52.12 205 ALA A O 1
ATOM 1738 N N . ASN A 1 206 ? -18.452 -15.236 13.431 1.00 54.06 206 ASN A N 1
ATOM 1739 C CA . ASN A 1 206 ? -17.402 -14.292 13.044 1.00 54.06 206 ASN A CA 1
ATOM 1740 C C . ASN A 1 206 ? -16.005 -14.923 13.119 1.00 54.06 206 ASN A C 1
ATOM 1742 O O . ASN A 1 206 ? -15.112 -14.482 12.414 1.00 54.06 206 ASN A O 1
ATOM 1746 N N . VAL A 1 207 ? -15.793 -15.922 13.985 1.00 58.28 207 VAL A N 1
ATOM 1747 C CA . VAL A 1 207 ? -14.537 -16.691 14.026 1.00 58.28 207 VAL A CA 1
ATOM 1748 C C . VAL A 1 207 ? -14.428 -17.582 12.791 1.00 58.28 207 VAL A C 1
ATOM 1750 O O . VAL A 1 207 ? -13.383 -17.612 12.156 1.00 58.28 207 VAL A O 1
ATOM 1753 N N . ILE A 1 208 ? -15.506 -18.287 12.441 1.00 55.62 208 ILE A N 1
ATOM 1754 C CA . ILE A 1 208 ? -15.538 -19.169 11.269 1.00 55.62 208 ILE A CA 1
ATOM 1755 C C . ILE A 1 208 ? -15.368 -18.351 9.986 1.00 55.62 208 ILE A C 1
ATOM 1757 O O . ILE A 1 208 ? -14.456 -18.634 9.231 1.00 55.62 208 ILE A O 1
ATOM 1761 N N . GLU A 1 209 ? -16.132 -17.274 9.802 1.00 56.97 209 GLU A N 1
ATOM 1762 C CA . GLU A 1 209 ? -15.996 -16.351 8.664 1.00 56.97 209 GLU A CA 1
ATOM 1763 C C . GLU A 1 209 ? -14.578 -15.761 8.565 1.00 56.97 209 GLU A C 1
ATOM 1765 O O . GLU A 1 209 ? -13.999 -15.681 7.485 1.00 56.97 209 GLU A O 1
ATOM 1770 N N . PHE A 1 210 ? -13.971 -15.415 9.704 1.00 58.78 210 PHE A N 1
ATOM 1771 C CA . PHE A 1 210 ? -12.603 -14.906 9.758 1.00 58.78 210 PHE A CA 1
ATOM 1772 C C . PHE A 1 210 ? -11.556 -15.934 9.296 1.00 58.78 210 PHE A C 1
ATOM 1774 O O . PHE A 1 210 ? -10.599 -15.562 8.618 1.00 58.78 210 PHE A O 1
ATOM 1781 N N . PHE A 1 211 ? -11.714 -17.211 9.660 1.00 60.97 211 PHE A N 1
ATOM 1782 C CA . PHE A 1 211 ? -10.775 -18.277 9.291 1.00 60.97 211 PHE A CA 1
ATOM 1783 C C . PHE A 1 211 ? -11.111 -18.964 7.958 1.00 60.97 211 PHE A C 1
ATOM 1785 O O . PHE A 1 211 ? -10.204 -19.506 7.335 1.00 60.97 211 PHE A O 1
ATOM 1792 N N . ASP A 1 212 ? -12.352 -18.892 7.473 1.00 55.25 212 ASP A N 1
ATOM 1793 C CA . ASP A 1 212 ? -12.779 -19.439 6.175 1.00 55.25 212 ASP A CA 1
ATOM 1794 C C . ASP A 1 212 ? -12.102 -18.718 4.995 1.00 55.25 212 ASP A C 1
ATOM 1796 O O . ASP A 1 212 ? -11.924 -19.296 3.924 1.00 55.25 212 ASP A O 1
ATOM 1800 N N . HIS A 1 213 ? -11.660 -17.471 5.193 1.00 49.31 213 HIS A N 1
ATOM 1801 C CA . HIS A 1 213 ? -10.871 -16.707 4.221 1.00 49.31 213 HIS A CA 1
ATOM 1802 C C . HIS A 1 213 ? -9.357 -16.973 4.289 1.00 49.31 213 HIS A C 1
ATOM 1804 O O . HIS A 1 213 ? -8.585 -16.321 3.585 1.00 49.31 213 HIS A O 1
ATOM 1810 N N . ILE A 1 214 ? -8.913 -17.905 5.135 1.00 49.12 214 ILE A N 1
ATOM 1811 C CA . ILE A 1 214 ? -7.500 -18.200 5.362 1.00 49.12 214 ILE A CA 1
ATOM 1812 C C . ILE A 1 214 ? -7.252 -19.677 5.019 1.00 49.12 214 ILE A C 1
ATOM 1814 O O . ILE A 1 214 ? -7.574 -20.569 5.800 1.00 49.12 214 ILE A O 1
ATOM 1818 N N . GLU A 1 215 ? -6.643 -19.959 3.860 1.00 39.59 215 GLU A N 1
ATOM 1819 C CA . GLU A 1 215 ? -6.136 -21.306 3.548 1.00 39.59 215 GLU A CA 1
ATOM 1820 C C . GLU A 1 215 ? -4.925 -21.619 4.439 1.00 39.59 215 GLU A C 1
ATOM 1822 O O . GLU A 1 215 ? -3.768 -21.421 4.067 1.00 39.59 215 GLU A O 1
ATOM 1827 N N . VAL A 1 216 ? -5.176 -22.104 5.654 1.00 41.50 216 VAL A N 1
ATOM 1828 C CA . VAL A 1 216 ? -4.094 -22.498 6.554 1.00 41.50 216 VAL A CA 1
ATOM 1829 C C . VAL A 1 216 ? -3.627 -23.913 6.223 1.00 41.50 216 VAL A C 1
ATOM 1831 O O . VAL A 1 216 ? -4.362 -24.880 6.413 1.00 41.50 216 VAL A O 1
ATOM 1834 N N . LYS A 1 217 ? -2.373 -24.055 5.776 1.00 35.84 217 LYS A N 1
ATOM 1835 C CA . LYS A 1 217 ? -1.754 -25.376 5.573 1.00 35.84 217 LYS A CA 1
ATOM 1836 C C . LYS A 1 217 ? -1.319 -26.070 6.866 1.00 35.84 217 LYS A C 1
ATOM 1838 O O . LYS A 1 217 ? -1.220 -27.287 6.850 1.00 35.84 217 LYS A O 1
ATOM 1843 N N . GLU A 1 218 ? -1.122 -25.347 7.971 1.00 31.89 218 GLU A N 1
ATOM 1844 C CA . GLU A 1 218 ? -0.835 -25.919 9.296 1.00 31.89 218 GLU A CA 1
ATOM 1845 C C . GLU A 1 218 ? -1.071 -24.869 10.401 1.00 31.89 218 GLU A C 1
ATOM 1847 O O . GLU A 1 218 ? -0.412 -23.833 10.439 1.00 31.89 218 GLU A O 1
ATOM 1852 N N . LEU A 1 219 ? -2.025 -25.120 11.306 1.00 39.09 219 LEU A N 1
ATOM 1853 C CA . LEU A 1 219 ? -2.260 -24.316 12.514 1.00 39.09 219 LEU A CA 1
ATOM 1854 C C . LEU A 1 219 ? -1.672 -25.057 13.718 1.00 39.09 219 LEU A C 1
ATOM 1856 O O . LEU A 1 219 ? -2.230 -26.057 14.171 1.00 39.09 219 LEU A O 1
ATOM 1860 N N . LEU A 1 220 ? -0.576 -24.547 14.280 1.00 30.33 220 LEU A N 1
ATOM 1861 C CA . LEU A 1 220 ? -0.120 -24.934 15.616 1.00 30.33 220 LEU A CA 1
ATOM 1862 C C . LEU A 1 220 ? -0.801 -24.030 16.649 1.00 30.33 220 LEU A C 1
ATOM 1864 O O . LEU A 1 220 ? -0.275 -22.990 17.038 1.00 30.33 220 LEU A O 1
ATOM 1868 N N . PHE A 1 221 ? -1.988 -24.425 17.105 1.00 31.34 221 PHE A N 1
ATOM 1869 C CA . PHE A 1 221 ? -2.592 -23.808 18.282 1.00 31.34 221 PHE A CA 1
ATOM 1870 C C . PHE A 1 221 ? -1.873 -24.286 19.547 1.00 31.34 221 PHE A C 1
ATOM 1872 O O . PHE A 1 221 ? -1.925 -25.466 19.892 1.00 31.34 221 PHE A O 1
ATOM 1879 N N . VAL A 1 222 ? -1.273 -23.359 20.296 1.00 26.44 222 VAL A N 1
ATOM 1880 C CA . VAL A 1 222 ? -1.007 -23.559 21.726 1.00 26.44 222 VAL A CA 1
ATOM 1881 C C . VAL A 1 222 ? -2.066 -22.778 22.492 1.00 26.44 222 VAL A C 1
ATOM 1883 O O . VAL A 1 222 ? -1.905 -21.594 22.774 1.00 26.44 222 VAL A O 1
ATOM 1886 N N . ILE A 1 223 ? -3.175 -23.446 22.809 1.00 24.48 223 ILE A N 1
ATOM 1887 C CA . ILE A 1 223 ? -4.134 -22.945 23.796 1.00 24.48 223 ILE A CA 1
ATOM 1888 C C . ILE A 1 223 ? -3.526 -23.237 25.173 1.00 24.48 223 ILE A C 1
ATOM 1890 O O . ILE A 1 223 ? -3.266 -24.398 25.494 1.00 24.48 223 ILE A O 1
ATOM 1894 N N . LYS A 1 224 ? -3.263 -22.192 25.961 1.00 25.91 224 LYS A N 1
ATOM 1895 C CA . LYS A 1 224 ? -2.991 -22.305 27.399 1.00 25.91 224 LYS A CA 1
ATOM 1896 C C . LYS A 1 224 ? -4.206 -21.864 28.192 1.00 25.91 224 LYS A C 1
ATOM 1898 O O . LYS A 1 224 ? -4.788 -20.825 27.812 1.00 25.91 224 LYS A O 1
#

Radius of gyration: 20.2 Å; chains: 1; bounding box: 46×48×58 Å

Secondary structure (DSSP, 8-state):
------GGGG-SSSS--HHHHHHHHHHHHHHHHHHHHIIIIIS--TT----S-TTTTSHHHHHHHHHHTTS-S--HHHHHHHHHHHHHHHHHTTTSS------S-HHHHHHHHHHHHHHHHTS--TTHHHHHHHHHHHHHHHHTT-S-HHHHHHHHHHHHHHHHHH-THHHHHHHT-TTS-HHHHHHHHHHHHHTT-----S-HHHHHHHHHT---S-------